Protein AF-A0A484SRV2-F1 (afdb_monomer)

InterPro domains:
  IPR005625 PepSY-associated TM protein [PF03929] (3-193)
  IPR005625 PepSY-associated TM protein [PTHR34219] (1-193)

Nearest PDB structures (foldseek):
  4v61-assembly1_AQ  TM=5.591E-01  e=3.483E+00  Spinacia oleracea
  5x8r-assembly1_q  TM=5.146E-01  e=4.419E+00  Spinacia oleracea
  6ydw-assembly1_AQ  TM=4.597E-01  e=3.697E+00  Sus scrofa
  8ow1-assembly1_PP  TM=3.147E-01  e=6.317E+00  Saccharomyces cerevisiae
  7bzv-assembly1_B  TM=2.787E-01  e=5.284E+00  Pseudomonas sp.

Organism: NCBI:txid1297885

Sequence (196 aa):
MSWLHTWTGLLLGWILFAMFLTGTLAFFKPEITRWMQPELRANAATPEQALATAERVLRERGAEASRWTITLPDVRQPTLQVVWTSLQAGEGGGPVRRGFQRLLLDPLTGETLQARETRGGDFFYRFHFELELPRPWGRWLACIAGMFMLVAIISGVITHKKIFTDFFTFRPAKGGQRAWMDGHNALSGWACPSIS

Radius of gyration: 25.65 Å; Cα contacts (8 Å, |Δi|>4): 211; chains: 1; bounding box: 53×61×66 Å

Structure (mmCIF, N/CA/C/O backbone):
data_AF-A0A484SRV2-F1
#
_entry.id   AF-A0A484SRV2-F1
#
loop_
_atom_site.group_PDB
_atom_site.id
_atom_site.type_symbol
_atom_site.label_atom_id
_atom_site.label_alt_id
_atom_site.label_comp_id
_atom_site.label_asym_id
_atom_site.label_entity_id
_atom_site.label_seq_id
_atom_site.pdbx_PDB_ins_code
_atom_site.Cartn_x
_atom_site.Cartn_y
_atom_site.Cartn_z
_atom_site.occupancy
_atom_site.B_iso_or_equiv
_atom_site.auth_seq_id
_atom_site.auth_comp_id
_atom_site.auth_asym_id
_atom_site.auth_atom_id
_atom_site.pdbx_PDB_model_num
ATOM 1 N N . MET A 1 1 ? 9.516 -4.973 -39.194 1.00 61.06 1 MET A N 1
ATOM 2 C CA . MET A 1 1 ? 10.107 -5.212 -37.856 1.00 61.06 1 MET A CA 1
ATOM 3 C C . MET A 1 1 ? 9.861 -4.065 -36.864 1.00 61.06 1 MET A C 1
ATOM 5 O O . MET A 1 1 ? 9.673 -4.360 -35.695 1.00 61.06 1 MET A O 1
ATOM 9 N N . SER A 1 2 ? 9.784 -2.788 -37.279 1.00 71.31 2 SER A N 1
ATOM 10 C CA . SER A 1 2 ? 9.537 -1.649 -36.364 1.00 71.31 2 SER A CA 1
ATOM 11 C C . SER A 1 2 ? 8.120 -1.589 -35.774 1.00 71.31 2 SER A C 1
ATOM 13 O O . SER A 1 2 ? 7.971 -1.282 -34.601 1.00 71.31 2 SER A O 1
ATOM 15 N N . TRP A 1 3 ? 7.084 -1.941 -36.543 1.00 87.19 3 TRP A N 1
ATOM 16 C CA . TRP A 1 3 ? 5.684 -1.826 -36.106 1.00 87.19 3 TRP A CA 1
ATOM 17 C C . TRP A 1 3 ? 5.361 -2.662 -34.854 1.00 87.19 3 TRP A C 1
ATOM 19 O O . TRP A 1 3 ? 4.870 -2.118 -33.870 1.00 87.19 3 TRP A O 1
ATOM 29 N N . LEU A 1 4 ? 5.712 -3.958 -34.839 1.00 85.94 4 LEU A N 1
ATOM 30 C CA . LEU A 1 4 ? 5.508 -4.824 -33.666 1.00 85.94 4 LEU A CA 1
ATOM 31 C C . LEU A 1 4 ? 6.262 -4.308 -32.436 1.00 85.94 4 LEU A C 1
ATOM 33 O O . LEU A 1 4 ? 5.722 -4.335 -31.334 1.00 85.94 4 LEU A O 1
ATOM 37 N N . HIS A 1 5 ? 7.485 -3.807 -32.623 1.00 84.31 5 HIS A N 1
ATOM 38 C CA . HIS A 1 5 ? 8.279 -3.236 -31.540 1.00 84.31 5 HIS A CA 1
ATOM 39 C C . HIS A 1 5 ? 7.615 -1.982 -30.947 1.00 84.31 5 HIS A C 1
ATOM 41 O O . HIS A 1 5 ? 7.484 -1.887 -29.728 1.00 84.31 5 HIS A O 1
ATOM 47 N N . THR A 1 6 ? 7.118 -1.067 -31.788 1.00 86.88 6 THR A N 1
ATOM 48 C CA . THR A 1 6 ? 6.427 0.154 -31.344 1.00 86.88 6 THR A CA 1
ATOM 49 C C . THR A 1 6 ? 5.149 -0.159 -30.569 1.00 86.88 6 THR A C 1
ATOM 51 O O . THR A 1 6 ? 4.962 0.361 -29.472 1.00 86.88 6 THR A O 1
ATOM 54 N N . TRP A 1 7 ? 4.285 -1.033 -31.091 1.00 90.69 7 TRP A N 1
ATOM 55 C CA . TRP A 1 7 ? 3.020 -1.362 -30.423 1.00 90.69 7 TRP A CA 1
ATOM 56 C C . TRP A 1 7 ? 3.218 -2.163 -29.141 1.00 90.69 7 TRP A C 1
ATOM 58 O O . TRP A 1 7 ? 2.559 -1.885 -28.141 1.00 90.69 7 TRP A O 1
ATOM 68 N N . THR A 1 8 ? 4.160 -3.109 -29.136 1.00 86.12 8 THR A N 1
ATOM 69 C CA . THR A 1 8 ? 4.473 -3.886 -27.928 1.00 86.12 8 THR A CA 1
ATOM 70 C C . THR A 1 8 ? 5.056 -2.982 -26.844 1.00 86.12 8 THR A C 1
ATOM 72 O O . THR A 1 8 ? 4.635 -3.064 -25.692 1.00 86.12 8 THR A O 1
ATOM 75 N N . GLY A 1 9 ? 5.970 -2.075 -27.208 1.00 86.38 9 GLY A N 1
ATOM 76 C CA . GLY A 1 9 ? 6.527 -1.090 -26.282 1.00 86.38 9 GLY A CA 1
ATOM 77 C C . GLY A 1 9 ? 5.473 -0.125 -25.741 1.00 86.38 9 GLY A C 1
ATOM 78 O O . GLY A 1 9 ? 5.465 0.152 -24.545 1.00 86.38 9 GLY A O 1
ATOM 79 N N . LEU A 1 10 ? 4.545 0.335 -26.586 1.00 90.56 10 LEU A N 1
ATOM 80 C CA . LEU A 1 10 ? 3.456 1.222 -26.173 1.00 90.56 10 LEU A CA 1
ATOM 81 C C . LEU A 1 10 ? 2.502 0.535 -25.187 1.00 90.56 10 LEU A C 1
ATOM 83 O O . LEU A 1 10 ? 2.205 1.098 -24.135 1.00 90.56 10 LEU A O 1
ATOM 87 N N . LEU A 1 11 ? 2.046 -0.682 -25.497 1.00 90.38 11 LEU A N 1
ATOM 88 C CA . LEU A 1 11 ? 1.160 -1.450 -24.616 1.00 90.38 11 LEU A CA 1
ATOM 89 C C . LEU A 1 11 ? 1.835 -1.763 -23.277 1.00 90.38 11 LEU A C 1
ATOM 91 O O . LEU A 1 11 ? 1.247 -1.536 -22.219 1.00 90.38 11 LEU A O 1
ATOM 95 N N . LEU A 1 12 ? 3.084 -2.232 -23.313 1.00 88.38 12 LEU A N 1
ATOM 96 C CA . LEU A 1 12 ? 3.850 -2.512 -22.102 1.00 88.38 12 LEU A CA 1
ATOM 97 C C . LEU A 1 12 ? 4.110 -1.235 -21.291 1.00 88.38 12 LEU A C 1
ATOM 99 O O . LEU A 1 12 ? 4.019 -1.259 -20.066 1.00 88.38 12 LEU A O 1
ATOM 103 N N . GLY A 1 13 ? 4.375 -0.116 -21.967 1.00 90.00 13 GLY A N 1
ATOM 104 C CA . GLY A 1 13 ? 4.535 1.198 -21.351 1.00 90.00 13 GLY A CA 1
ATOM 105 C C . GLY A 1 13 ? 3.280 1.650 -20.608 1.00 90.00 13 GLY A C 1
ATOM 106 O O . GLY A 1 13 ? 3.387 2.100 -19.471 1.00 90.00 13 GLY A O 1
ATOM 107 N N . TRP A 1 14 ? 2.091 1.462 -21.188 1.00 93.12 14 TRP A N 1
ATOM 108 C CA . TRP A 1 14 ? 0.820 1.759 -20.515 1.00 93.12 14 TRP A CA 1
ATOM 109 C C . TRP A 1 14 ? 0.577 0.886 -19.284 1.00 93.12 14 TRP A C 1
ATOM 111 O O . TRP A 1 14 ? 0.136 1.393 -18.251 1.00 93.12 14 TRP A O 1
ATOM 121 N N . ILE A 1 15 ? 0.899 -0.406 -19.370 1.00 91.56 15 ILE A N 1
ATOM 122 C CA . ILE A 1 15 ? 0.801 -1.327 -18.229 1.00 91.56 15 ILE A CA 1
ATOM 123 C C . ILE A 1 15 ? 1.735 -0.869 -17.106 1.00 91.56 15 ILE A C 1
ATOM 125 O O . ILE A 1 15 ? 1.297 -0.705 -15.968 1.00 91.56 15 ILE A O 1
ATOM 129 N N . LEU A 1 16 ? 3.004 -0.605 -17.428 1.00 91.94 16 LEU A N 1
ATOM 130 C CA . LEU A 1 16 ? 3.987 -0.120 -16.462 1.00 91.94 16 LEU A CA 1
ATOM 131 C C . LEU A 1 16 ? 3.574 1.224 -15.861 1.00 91.94 16 LEU A C 1
ATOM 133 O O . LEU A 1 16 ? 3.669 1.395 -14.650 1.00 91.94 16 LEU A O 1
ATOM 137 N N . PHE A 1 17 ? 3.065 2.152 -16.672 1.00 93.44 17 PHE A N 1
ATOM 138 C CA . PHE A 1 17 ? 2.545 3.432 -16.197 1.00 93.44 17 PHE A CA 1
ATOM 139 C C . PHE A 1 17 ? 1.420 3.240 -15.175 1.00 93.44 17 PHE A C 1
ATOM 141 O O . PHE A 1 17 ? 1.490 3.798 -14.081 1.00 93.44 17 PHE A O 1
ATOM 148 N N . ALA A 1 18 ? 0.418 2.415 -15.490 1.00 94.44 18 ALA A N 1
ATOM 149 C CA . ALA A 1 18 ? -0.684 2.135 -14.574 1.00 94.44 18 ALA A CA 1
ATOM 150 C C . ALA A 1 18 ? -0.189 1.467 -13.279 1.00 94.44 18 ALA A C 1
ATOM 152 O O . ALA A 1 18 ? -0.624 1.836 -12.186 1.00 94.44 18 ALA A O 1
ATOM 153 N N . MET A 1 19 ? 0.761 0.532 -13.379 1.00 94.06 19 MET A N 1
ATOM 154 C CA . MET A 1 19 ? 1.396 -0.082 -12.212 1.00 94.06 19 MET A CA 1
ATOM 155 C C . MET A 1 19 ? 2.133 0.957 -11.363 1.00 94.06 19 MET A C 1
ATOM 157 O O . MET A 1 19 ? 1.922 0.996 -10.155 1.00 94.06 19 MET A O 1
ATOM 161 N N . PHE A 1 20 ? 2.957 1.827 -11.948 1.00 93.81 20 PHE A N 1
ATOM 162 C CA . PHE A 1 20 ? 3.667 2.859 -11.189 1.00 93.81 20 PHE A CA 1
ATOM 163 C C . PHE A 1 20 ? 2.710 3.846 -10.532 1.00 93.81 20 PHE A C 1
ATOM 165 O O . PHE A 1 20 ? 2.841 4.096 -9.336 1.00 93.81 20 PHE A O 1
ATOM 172 N N . LEU A 1 21 ? 1.712 4.336 -11.271 1.00 95.44 21 LEU A N 1
ATOM 173 C CA . LEU A 1 21 ? 0.700 5.246 -10.746 1.00 95.44 21 LEU A CA 1
ATOM 174 C C . LEU A 1 21 ? -0.017 4.629 -9.540 1.00 95.44 21 LEU A C 1
ATOM 176 O O . LEU A 1 21 ? -0.030 5.207 -8.455 1.00 95.44 21 LEU A O 1
ATOM 180 N N . THR A 1 22 ? -0.561 3.424 -9.697 1.00 95.38 22 THR A N 1
ATOM 181 C CA . THR A 1 22 ? -1.259 2.733 -8.601 1.00 95.38 22 THR A CA 1
ATOM 182 C C . THR A 1 22 ? -0.331 2.360 -7.447 1.00 95.38 22 THR A C 1
ATOM 184 O O . THR A 1 22 ? -0.749 2.432 -6.293 1.00 95.38 22 THR A O 1
ATOM 187 N N . GLY A 1 23 ? 0.941 2.063 -7.723 1.00 94.56 23 GLY A N 1
ATOM 188 C CA . GLY A 1 23 ? 1.972 1.869 -6.704 1.00 94.56 23 GLY A CA 1
ATOM 189 C C . GLY A 1 23 ? 2.229 3.133 -5.884 1.00 94.56 23 GLY A C 1
ATOM 190 O O . GLY A 1 23 ? 2.308 3.066 -4.659 1.00 94.56 23 GLY A O 1
ATOM 191 N N . THR A 1 24 ? 2.282 4.302 -6.528 1.00 95.12 24 THR A N 1
ATOM 192 C CA . THR A 1 24 ? 2.391 5.591 -5.833 1.00 95.12 24 THR A CA 1
ATOM 193 C C . THR A 1 24 ? 1.162 5.862 -4.966 1.00 95.12 24 THR A C 1
ATOM 195 O O . THR A 1 24 ? 1.312 6.231 -3.802 1.00 95.12 24 THR A O 1
ATOM 198 N N . LEU A 1 25 ? -0.051 5.621 -5.478 1.00 95.56 25 LEU A N 1
ATOM 199 C CA . LEU A 1 25 ? -1.275 5.771 -4.679 1.00 95.56 25 LEU A CA 1
ATOM 200 C C . LEU A 1 25 ? -1.345 4.779 -3.506 1.00 95.56 25 LEU A C 1
ATOM 202 O O . LEU A 1 25 ? -1.886 5.121 -2.456 1.00 95.56 25 LEU A O 1
ATOM 206 N N . ALA A 1 26 ? -0.770 3.580 -3.637 1.00 94.38 26 ALA A N 1
ATOM 207 C CA . ALA A 1 26 ? -0.774 2.573 -2.577 1.00 94.38 26 ALA A CA 1
ATOM 208 C C . ALA A 1 26 ? -0.020 3.017 -1.305 1.00 94.38 26 ALA A C 1
ATOM 210 O O . ALA A 1 26 ? -0.349 2.544 -0.217 1.00 94.38 26 ALA A O 1
ATOM 211 N N . PHE A 1 27 ? 0.926 3.963 -1.393 1.00 93.44 27 PHE A N 1
ATOM 212 C CA . PHE A 1 27 ? 1.551 4.574 -0.206 1.00 93.44 27 PHE A CA 1
ATOM 213 C C . PHE A 1 27 ? 0.567 5.386 0.645 1.00 93.44 27 PHE A C 1
ATOM 215 O O . PHE A 1 27 ? 0.758 5.511 1.856 1.00 93.44 27 PHE A O 1
ATOM 222 N N . PHE A 1 28 ? -0.488 5.908 0.018 1.00 93.75 28 PHE A N 1
ATOM 223 C CA . PHE A 1 28 ? -1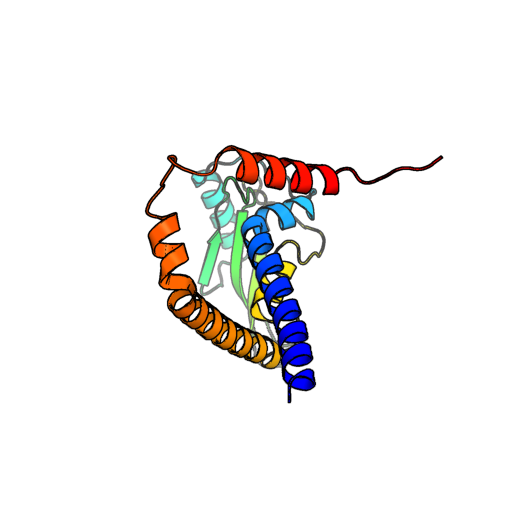.566 6.657 0.663 1.00 93.75 28 PHE A CA 1
ATOM 224 C C . PHE A 1 28 ? -2.768 5.768 0.984 1.00 93.75 28 PHE A C 1
ATOM 226 O O . PHE A 1 28 ? -3.892 6.243 1.140 1.00 93.75 28 PHE A O 1
ATOM 233 N N . LYS A 1 29 ? -2.562 4.447 1.041 1.00 92.38 29 LYS A N 1
ATOM 234 C CA . LYS A 1 29 ? -3.633 3.485 1.284 1.00 92.38 29 LYS A CA 1
ATOM 235 C C . LYS A 1 29 ? -4.444 3.805 2.550 1.00 92.38 29 LYS A C 1
ATOM 237 O O . LYS A 1 29 ? -5.669 3.840 2.429 1.00 92.38 29 LYS A O 1
ATOM 242 N N . PRO A 1 30 ? -3.835 4.037 3.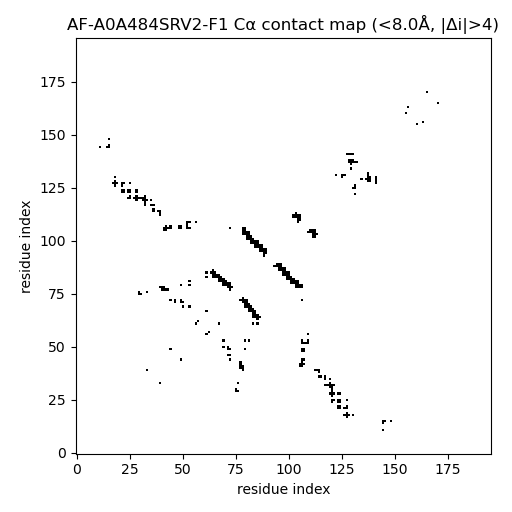734 1.00 89.12 30 PRO A N 1
ATOM 243 C CA . PRO A 1 30 ? -4.588 4.400 4.936 1.00 89.12 30 PRO A CA 1
ATOM 244 C C . PRO A 1 30 ? -5.410 5.679 4.754 1.00 89.12 30 PRO A C 1
ATOM 246 O O . PRO A 1 30 ? -6.571 5.731 5.154 1.00 89.12 30 PRO A O 1
ATOM 249 N N . GLU A 1 31 ? -4.833 6.689 4.105 1.00 91.31 31 GLU A N 1
ATOM 250 C CA . GLU A 1 31 ? -5.449 7.996 3.892 1.00 91.31 31 GLU A CA 1
ATOM 251 C C . GLU A 1 31 ? -6.640 7.910 2.931 1.00 91.31 31 GLU A C 1
ATOM 253 O O . GLU A 1 31 ? -7.710 8.440 3.230 1.00 91.31 31 GLU A O 1
ATOM 258 N N . ILE A 1 32 ? -6.491 7.185 1.818 1.00 93.00 32 ILE A N 1
ATOM 259 C CA . ILE A 1 32 ? -7.566 6.938 0.847 1.00 93.00 32 ILE A CA 1
ATOM 260 C C . ILE A 1 32 ? -8.688 6.132 1.504 1.00 93.00 32 ILE A C 1
ATOM 262 O O . ILE A 1 32 ? -9.857 6.491 1.375 1.00 93.00 32 ILE A O 1
ATOM 266 N N . THR A 1 33 ? -8.358 5.068 2.244 1.00 90.88 33 THR A N 1
ATOM 267 C CA . THR A 1 33 ? -9.369 4.277 2.962 1.00 90.88 33 THR A CA 1
ATOM 268 C C . THR A 1 33 ? -10.128 5.135 3.970 1.00 90.88 33 THR A C 1
ATOM 270 O O . THR A 1 33 ? -11.356 5.097 3.985 1.00 90.88 33 THR A O 1
ATOM 273 N N . ARG A 1 34 ? -9.428 5.966 4.752 1.00 88.75 34 ARG A N 1
ATOM 274 C CA . ARG A 1 34 ? -10.049 6.887 5.713 1.00 88.75 34 ARG A CA 1
ATOM 275 C C . ARG A 1 34 ? -10.950 7.912 5.029 1.00 88.75 34 ARG A C 1
ATOM 277 O O . ARG A 1 34 ? -12.046 8.173 5.515 1.00 88.75 34 ARG A O 1
ATOM 284 N N . TRP A 1 35 ? -10.514 8.475 3.904 1.00 90.62 35 TRP A N 1
ATOM 285 C CA . TRP A 1 35 ? -11.330 9.402 3.117 1.00 90.62 35 TRP A CA 1
ATOM 286 C C . TRP A 1 35 ? -12.620 8.741 2.610 1.00 90.62 35 TRP A C 1
ATOM 288 O O . TRP A 1 35 ? -13.678 9.365 2.615 1.00 90.62 35 TRP A O 1
ATOM 298 N N . MET A 1 36 ? -12.556 7.457 2.247 1.00 91.25 36 MET A N 1
ATOM 299 C CA . MET A 1 36 ? -13.718 6.673 1.817 1.00 91.25 36 MET A CA 1
ATOM 300 C C . MET A 1 36 ? -14.580 6.137 2.974 1.00 91.25 36 MET A C 1
ATOM 302 O O . MET A 1 36 ? -15.667 5.626 2.712 1.00 91.25 36 MET A O 1
ATOM 306 N N . GLN A 1 37 ? -14.126 6.244 4.227 1.00 90.69 37 GLN A N 1
ATOM 307 C CA . GLN A 1 37 ? -14.835 5.788 5.432 1.00 90.69 37 GLN A CA 1
ATOM 308 C C . GLN A 1 37 ? -14.927 6.918 6.478 1.00 90.69 37 GLN A C 1
ATOM 310 O O . GLN A 1 37 ? -14.400 6.787 7.586 1.00 90.69 37 GLN A O 1
ATOM 315 N N . PRO A 1 38 ? -15.585 8.050 6.158 1.00 86.62 38 PRO A N 1
ATOM 316 C CA . PRO A 1 38 ? -15.662 9.207 7.054 1.00 86.62 38 PRO A CA 1
ATOM 317 C C . PRO A 1 38 ? -16.409 8.923 8.367 1.00 86.62 38 PRO A C 1
ATOM 319 O O . PRO A 1 38 ? -16.226 9.660 9.337 1.00 86.62 38 PRO A O 1
ATOM 322 N N . GLU A 1 39 ? -17.237 7.875 8.405 1.00 84.31 39 GLU A N 1
ATOM 323 C CA . GLU A 1 39 ? -17.915 7.376 9.605 1.00 84.31 39 GLU A CA 1
ATOM 324 C C . GLU A 1 39 ? -16.961 6.817 10.676 1.00 84.31 39 GLU A C 1
ATOM 326 O O . GLU A 1 39 ? -17.303 6.817 11.857 1.00 84.31 39 GLU A O 1
ATOM 331 N N . LEU A 1 40 ? -15.743 6.404 10.304 1.00 81.81 40 LEU A N 1
ATOM 332 C CA . LEU A 1 40 ? -14.734 5.892 11.235 1.00 81.81 40 LEU A CA 1
ATOM 333 C C . LEU A 1 40 ? -13.980 7.027 11.945 1.00 81.81 40 LEU A C 1
ATOM 335 O O . LEU A 1 40 ? -12.757 7.168 11.842 1.00 81.81 40 LEU A O 1
ATOM 339 N N . ARG A 1 41 ? -14.712 7.857 12.689 1.00 72.69 41 ARG A N 1
ATOM 340 C CA . ARG A 1 41 ? -14.122 8.845 13.600 1.00 72.69 41 ARG A CA 1
ATOM 341 C C . ARG A 1 41 ? -13.803 8.171 14.925 1.00 72.69 41 ARG A C 1
ATOM 343 O O . ARG A 1 41 ? -14.619 8.185 15.835 1.00 72.69 41 ARG A O 1
ATOM 350 N N . ALA A 1 42 ? -12.626 7.570 15.022 1.00 67.81 42 ALA A N 1
ATOM 351 C CA . ALA A 1 42 ? -12.168 7.053 16.301 1.00 67.81 42 ALA A CA 1
ATOM 352 C C . ALA A 1 42 ? -11.667 8.189 17.196 1.00 67.81 42 ALA A C 1
ATOM 354 O O . ALA A 1 42 ? -10.974 9.109 16.743 1.00 67.81 42 ALA A O 1
ATOM 355 N N . ASN A 1 43 ? -12.037 8.106 18.469 1.00 73.62 43 ASN A N 1
ATOM 356 C CA . ASN A 1 43 ? -11.549 9.006 19.497 1.00 73.62 43 ASN A CA 1
ATOM 357 C C . ASN A 1 43 ? -10.039 8.827 19.696 1.00 73.62 43 ASN A C 1
ATOM 359 O O . ASN A 1 43 ? -9.512 7.719 19.592 1.00 73.62 43 ASN A O 1
ATOM 363 N N . ALA A 1 44 ? -9.338 9.919 20.000 1.00 76.56 44 ALA A N 1
ATOM 364 C CA . ALA A 1 44 ? -7.934 9.835 20.373 1.00 76.56 44 ALA A CA 1
ATOM 365 C C . ALA A 1 44 ? -7.821 9.094 21.715 1.00 76.56 44 ALA A C 1
ATOM 367 O O . ALA A 1 44 ? -8.333 9.562 22.730 1.00 76.56 44 ALA A O 1
ATOM 368 N N . ALA A 1 45 ? -7.157 7.942 21.704 1.00 81.44 45 ALA A N 1
ATOM 369 C CA . ALA A 1 45 ? -6.878 7.134 22.883 1.00 81.44 45 ALA A CA 1
ATOM 370 C C . ALA A 1 45 ? -5.379 6.868 22.973 1.00 81.44 45 ALA A C 1
ATOM 372 O O . ALA A 1 45 ? -4.696 6.789 21.945 1.00 81.44 45 ALA A O 1
ATOM 373 N N . THR A 1 46 ? -4.865 6.701 24.190 1.00 86.62 46 THR A N 1
ATOM 374 C CA . THR A 1 46 ? -3.479 6.259 24.345 1.00 86.62 46 THR A CA 1
ATOM 375 C C . THR A 1 46 ? -3.350 4.776 23.975 1.00 86.62 46 THR A C 1
ATOM 377 O O . THR A 1 46 ? -4.325 4.020 24.087 1.00 86.62 46 THR A O 1
ATOM 380 N N . PRO A 1 47 ? -2.162 4.319 23.542 1.00 86.62 47 PRO A N 1
ATOM 381 C CA . PRO A 1 47 ? -1.929 2.908 23.248 1.00 86.62 47 PRO A CA 1
ATOM 382 C C . PRO A 1 47 ? -2.286 1.977 24.416 1.00 86.62 47 PRO A C 1
ATOM 384 O O . PRO A 1 47 ? -2.813 0.890 24.181 1.00 86.62 47 PRO A O 1
ATOM 387 N N . GLU A 1 48 ? -2.063 2.401 25.667 1.00 89.38 48 GLU A N 1
ATOM 388 C CA . GLU A 1 48 ? -2.396 1.600 26.852 1.00 89.38 48 GLU A CA 1
ATOM 389 C C . GLU A 1 48 ? -3.911 1.435 27.026 1.00 89.38 48 GLU A C 1
ATOM 391 O O . GLU A 1 48 ? -4.387 0.331 27.295 1.00 89.38 48 GLU A O 1
ATOM 396 N N . GLN A 1 49 ? -4.680 2.512 26.826 1.00 89.38 49 GLN A N 1
ATOM 397 C CA . GLN A 1 49 ? -6.144 2.477 26.887 1.00 89.38 49 GLN A CA 1
ATOM 398 C C . GLN A 1 49 ? -6.717 1.576 25.791 1.00 89.38 49 GLN A C 1
ATOM 400 O O . GLN A 1 49 ? -7.547 0.709 26.067 1.00 89.38 49 GLN A O 1
ATOM 405 N N . ALA A 1 50 ? -6.226 1.736 24.559 1.00 89.81 50 ALA A N 1
ATOM 406 C CA . ALA A 1 50 ? -6.654 0.921 23.430 1.00 89.81 50 ALA A CA 1
ATOM 407 C C . ALA A 1 50 ? -6.340 -0.568 23.651 1.00 89.81 50 ALA A C 1
ATOM 409 O O . ALA A 1 50 ? -7.162 -1.425 23.322 1.00 89.81 50 ALA A O 1
ATOM 410 N N . LEU A 1 51 ? -5.186 -0.890 24.246 1.00 91.44 51 LEU A N 1
ATOM 411 C CA . LEU A 1 51 ? -4.818 -2.266 24.576 1.00 91.44 51 LEU A CA 1
ATOM 412 C C . LEU A 1 51 ? -5.732 -2.866 25.653 1.00 91.44 51 LEU A C 1
ATOM 414 O O . LEU A 1 51 ? -6.209 -3.986 25.476 1.00 91.44 51 LEU A O 1
ATOM 418 N N . ALA A 1 52 ? -6.023 -2.125 26.727 1.00 91.81 52 ALA A N 1
ATOM 419 C CA . ALA A 1 52 ? -6.936 -2.580 27.777 1.00 91.81 52 ALA A CA 1
ATOM 420 C C . ALA A 1 52 ? -8.350 -2.846 27.226 1.00 91.81 52 ALA A C 1
ATOM 422 O O . ALA A 1 52 ? -8.973 -3.866 27.540 1.00 91.81 52 ALA A O 1
ATOM 423 N N . THR A 1 53 ? -8.838 -1.970 26.342 1.00 90.56 53 THR A N 1
ATOM 424 C CA . THR A 1 53 ? -10.106 -2.161 25.625 1.00 90.56 53 THR A CA 1
ATOM 425 C C . THR A 1 53 ? -10.068 -3.402 24.731 1.00 90.56 53 THR A C 1
ATOM 427 O O . THR A 1 53 ? -11.000 -4.208 24.764 1.00 90.56 53 THR A O 1
ATOM 430 N N . ALA A 1 54 ? -8.987 -3.596 23.967 1.00 89.75 54 ALA A N 1
ATOM 431 C CA . ALA A 1 54 ? -8.809 -4.765 23.107 1.00 89.75 54 ALA A CA 1
ATOM 432 C C . ALA A 1 54 ? -8.820 -6.072 23.907 1.00 89.75 54 ALA A C 1
ATOM 434 O O . ALA A 1 54 ? -9.475 -7.034 23.509 1.00 89.75 54 ALA A O 1
ATOM 435 N N . GLU A 1 55 ? -8.121 -6.099 25.043 1.00 90.19 55 GLU A N 1
ATOM 436 C CA . GLU A 1 55 ? -8.054 -7.265 25.919 1.00 90.19 55 GLU A CA 1
ATOM 437 C C . GLU A 1 55 ? -9.430 -7.614 26.493 1.00 90.19 55 GLU A C 1
ATOM 439 O O . GLU A 1 55 ? -9.832 -8.778 26.446 1.00 90.19 55 GLU A O 1
ATOM 444 N N . ARG A 1 56 ? -10.185 -6.617 26.973 1.00 90.88 56 ARG A N 1
ATOM 445 C CA . ARG A 1 56 ? -11.560 -6.815 27.458 1.00 90.88 56 ARG A CA 1
ATOM 446 C C . ARG A 1 56 ? -12.446 -7.447 26.382 1.00 90.88 56 ARG A C 1
ATOM 448 O O . ARG A 1 56 ? -13.068 -8.477 26.631 1.00 90.88 56 ARG A O 1
ATOM 455 N N . VAL A 1 57 ? -12.445 -6.888 25.169 1.00 88.19 57 VAL A N 1
ATOM 456 C CA . VAL A 1 57 ? -13.258 -7.402 24.052 1.00 88.19 57 VAL A CA 1
ATOM 457 C C . VAL A 1 57 ? -12.813 -8.804 23.622 1.00 88.19 57 VAL A C 1
ATOM 459 O O . VAL A 1 57 ? -13.653 -9.652 23.315 1.00 88.19 57 VAL A O 1
ATOM 462 N N . LEU A 1 58 ? -11.507 -9.084 23.624 1.00 87.44 58 LEU A N 1
ATOM 463 C CA . LEU A 1 58 ? -10.976 -10.411 23.303 1.00 87.44 58 LEU A CA 1
ATOM 464 C C . LEU A 1 58 ? -11.340 -11.457 24.354 1.00 87.44 58 LEU A C 1
ATOM 466 O O . LEU A 1 58 ? -11.666 -12.579 23.980 1.00 87.44 58 LEU A O 1
ATOM 470 N N . ARG A 1 59 ? -11.333 -11.111 25.644 1.00 87.69 59 ARG A N 1
ATOM 471 C CA . ARG A 1 59 ? -11.780 -12.022 26.709 1.00 87.69 59 ARG A CA 1
ATOM 472 C C . ARG A 1 59 ? -13.264 -12.371 26.578 1.00 87.69 59 ARG A C 1
ATOM 474 O O . ARG A 1 59 ? -13.642 -13.496 26.874 1.00 87.69 59 ARG A O 1
ATOM 481 N N . GLU A 1 60 ? -14.090 -11.442 26.105 1.00 85.50 60 GLU A N 1
ATOM 482 C CA . GLU A 1 60 ? -15.527 -11.675 25.913 1.00 85.50 60 GLU A CA 1
ATOM 483 C C . GLU A 1 60 ? -15.846 -12.444 24.621 1.00 85.50 60 GLU A C 1
ATOM 485 O O . GLU A 1 60 ? -16.718 -13.309 24.619 1.00 85.50 60 GLU A O 1
ATOM 490 N N . ARG A 1 61 ? -15.169 -12.130 23.506 1.00 82.12 61 ARG A N 1
ATOM 491 C CA . ARG A 1 61 ? -15.560 -12.602 22.158 1.00 82.12 61 ARG A CA 1
ATOM 492 C C . ARG A 1 61 ? -14.571 -13.556 21.493 1.00 82.12 61 ARG A C 1
ATOM 494 O O . ARG A 1 61 ? -14.913 -14.203 20.506 1.00 82.12 61 ARG A O 1
ATOM 501 N N . GLY A 1 62 ? -13.336 -13.604 21.980 1.00 77.06 62 GLY A N 1
ATOM 502 C CA . GLY A 1 62 ? -12.213 -14.295 21.345 1.00 77.06 62 GLY A CA 1
ATOM 503 C C . GLY A 1 62 ? -11.422 -15.200 22.287 1.00 77.06 62 GLY A C 1
ATOM 504 O O . GLY A 1 62 ? -10.336 -15.629 21.905 1.00 77.06 62 GLY A O 1
ATOM 505 N N . ALA A 1 63 ? -11.931 -15.504 23.487 1.00 76.31 63 ALA A N 1
ATOM 506 C CA . ALA A 1 63 ? -11.212 -16.290 24.497 1.00 76.31 63 ALA A CA 1
ATOM 507 C C . ALA A 1 63 ? -10.827 -17.698 24.013 1.00 76.31 63 ALA A C 1
ATOM 509 O O . ALA A 1 63 ? -9.799 -18.234 24.414 1.00 76.31 63 ALA A O 1
ATOM 510 N N . GLU A 1 64 ? -11.621 -18.278 23.113 1.00 77.88 64 GLU A N 1
ATOM 511 C CA . GLU A 1 64 ? -11.387 -19.610 22.541 1.00 77.88 64 GLU A CA 1
ATOM 512 C C . GLU A 1 64 ? -10.418 -19.597 21.342 1.00 77.88 64 GLU A C 1
ATOM 514 O O . GLU A 1 64 ? -10.080 -20.644 20.783 1.00 77.88 64 GLU A O 1
ATOM 519 N N . ALA A 1 65 ? -9.960 -18.419 20.904 1.00 79.38 65 ALA A N 1
ATOM 520 C CA . ALA A 1 65 ? -9.099 -18.292 19.738 1.00 79.38 65 ALA A CA 1
ATOM 521 C C . ALA A 1 65 ? -7.653 -18.700 20.049 1.00 79.38 65 ALA A C 1
ATOM 523 O O . ALA A 1 65 ? -7.005 -18.159 20.941 1.00 79.38 65 ALA A O 1
ATOM 524 N N . SER A 1 66 ? -7.074 -19.568 19.215 1.00 79.44 66 SER A N 1
ATOM 525 C CA . SER A 1 66 ? -5.671 -19.989 19.361 1.00 79.44 66 SER A CA 1
ATOM 526 C C . SER A 1 66 ? -4.653 -18.878 19.071 1.00 79.44 66 SER A C 1
ATOM 528 O O . SER A 1 66 ? -3.480 -19.000 19.416 1.00 79.44 66 SER A O 1
ATOM 530 N N . ARG A 1 67 ? -5.063 -17.831 18.344 1.00 84.31 67 ARG A N 1
ATOM 531 C CA . ARG A 1 67 ? -4.217 -16.688 17.983 1.00 84.31 67 ARG A CA 1
ATOM 532 C C . ARG A 1 67 ? -5.071 -15.440 17.805 1.00 84.31 67 ARG A C 1
ATOM 534 O O . ARG A 1 67 ? -6.060 -15.462 17.067 1.00 84.31 67 ARG A O 1
ATOM 541 N N . TRP A 1 68 ? -4.596 -14.357 18.401 1.00 85.94 68 TRP A N 1
ATOM 542 C CA . TRP A 1 68 ? -5.108 -13.002 18.270 1.00 85.94 68 TRP A CA 1
ATOM 543 C C . TRP A 1 68 ? -4.010 -12.076 17.738 1.00 85.94 68 TRP A C 1
ATOM 545 O O . TRP A 1 68 ? -2.812 -12.347 17.838 1.00 85.94 68 TRP A O 1
ATOM 555 N N . THR A 1 69 ? -4.427 -11.000 17.091 1.00 90.06 69 THR A N 1
ATOM 556 C CA . THR A 1 69 ? -3.576 -9.934 16.573 1.00 90.06 69 THR A CA 1
ATOM 557 C C . THR A 1 69 ? -4.296 -8.627 16.838 1.00 90.06 69 THR A C 1
ATOM 559 O O . THR A 1 69 ? -5.430 -8.440 16.400 1.00 90.06 69 THR A O 1
ATOM 562 N N . ILE A 1 70 ? -3.640 -7.746 17.584 1.00 90.56 70 ILE A N 1
ATOM 563 C CA . ILE A 1 70 ? -4.155 -6.427 17.935 1.00 90.56 70 ILE A CA 1
ATOM 564 C C . ILE A 1 70 ? -3.302 -5.410 17.187 1.00 90.56 70 ILE A C 1
ATOM 566 O O . ILE A 1 70 ? -2.075 -5.436 17.275 1.00 90.56 70 ILE A O 1
ATOM 570 N N . THR A 1 71 ? -3.951 -4.526 16.444 1.00 90.94 71 THR A N 1
ATOM 571 C CA . THR A 1 71 ? -3.319 -3.375 15.807 1.00 90.94 71 THR A CA 1
ATOM 572 C C . THR A 1 71 ? -3.781 -2.138 16.554 1.00 90.94 71 THR A C 1
ATOM 574 O O . THR A 1 71 ? -4.967 -1.800 16.541 1.00 90.94 71 THR A O 1
ATOM 577 N N . LEU A 1 72 ? -2.837 -1.519 17.262 1.00 89.69 72 LEU A N 1
ATOM 578 C CA . LEU A 1 72 ? -3.089 -0.331 18.064 1.00 89.69 72 LEU A CA 1
ATOM 579 C C . LEU A 1 72 ? -3.313 0.892 17.163 1.00 89.69 72 LEU A C 1
ATOM 581 O O . LEU A 1 72 ? -2.737 0.946 16.073 1.00 89.69 72 LEU A O 1
ATOM 585 N N . PRO A 1 73 ? -4.113 1.868 17.622 1.00 87.50 73 PRO A N 1
ATOM 586 C CA . PRO A 1 73 ? -4.296 3.127 16.920 1.00 87.50 73 PRO A CA 1
ATOM 587 C C . PRO A 1 73 ? -2.979 3.878 16.704 1.00 87.50 73 PRO A C 1
ATOM 589 O O . PRO A 1 73 ? -2.152 3.973 17.613 1.00 87.50 73 PRO A O 1
ATOM 592 N N . ASP A 1 74 ? -2.825 4.478 15.528 1.00 85.88 74 ASP A N 1
ATOM 593 C CA . ASP A 1 74 ? -1.767 5.440 15.227 1.00 85.88 74 ASP A CA 1
ATOM 594 C C . ASP A 1 74 ? -2.333 6.693 14.528 1.00 85.88 74 ASP A C 1
ATOM 596 O O . ASP A 1 74 ? -3.543 6.853 14.345 1.00 85.88 74 ASP A O 1
ATOM 600 N N . VAL A 1 75 ? -1.451 7.616 14.136 1.00 82.12 75 VAL A N 1
ATOM 601 C CA . VAL A 1 75 ? -1.840 8.882 13.487 1.00 82.12 75 VAL A CA 1
ATOM 602 C C . VAL A 1 75 ? -2.530 8.660 12.129 1.00 82.12 75 VAL A C 1
ATOM 604 O O . VAL A 1 75 ? -3.380 9.459 11.725 1.00 82.12 75 VAL A O 1
ATOM 607 N N . ARG A 1 76 ? -2.180 7.587 11.411 1.00 81.88 76 ARG A N 1
ATOM 608 C CA . ARG A 1 76 ? -2.740 7.246 10.095 1.00 81.88 76 ARG A CA 1
ATOM 609 C C . ARG A 1 76 ? -4.018 6.410 10.213 1.00 81.88 76 ARG A C 1
ATOM 611 O O . ARG A 1 76 ? -4.896 6.531 9.360 1.00 81.88 76 ARG A O 1
ATOM 618 N N . GLN A 1 77 ? -4.137 5.593 11.254 1.00 83.50 77 GLN A N 1
ATOM 619 C CA . GLN A 1 77 ? -5.248 4.687 11.533 1.00 83.50 77 GLN A CA 1
ATOM 620 C C . GLN A 1 77 ? -5.661 4.819 13.008 1.00 83.50 77 GLN A C 1
ATOM 622 O O . GLN A 1 77 ? -5.175 4.070 13.852 1.00 83.50 77 GLN A O 1
ATOM 627 N N . PRO A 1 78 ? -6.586 5.737 13.344 1.00 83.31 78 PRO A N 1
ATOM 628 C CA . PRO A 1 78 ? -6.969 5.990 14.736 1.00 83.31 78 PRO A CA 1
ATOM 629 C C . PRO A 1 78 ? -7.891 4.908 15.330 1.00 83.31 78 PRO A C 1
ATOM 631 O O . PRO A 1 78 ? -8.274 4.985 16.492 1.00 83.31 78 PRO A O 1
ATOM 634 N N . THR A 1 79 ? -8.291 3.910 14.544 1.00 85.94 79 THR A N 1
ATOM 635 C CA . THR A 1 79 ? -9.193 2.831 14.965 1.00 85.94 79 THR A CA 1
ATOM 636 C C . THR A 1 79 ? -8.424 1.668 15.574 1.00 85.94 79 THR A C 1
ATOM 638 O O . THR A 1 79 ? -7.393 1.264 15.036 1.00 85.94 79 THR A O 1
ATOM 641 N N . LEU A 1 80 ? -8.976 1.054 16.619 1.00 88.75 80 LEU A N 1
ATOM 642 C CA . LEU A 1 80 ? -8.442 -0.183 17.176 1.00 88.75 80 LEU A CA 1
ATOM 643 C C . LEU A 1 80 ? -8.901 -1.357 16.307 1.00 88.75 80 LEU A C 1
ATOM 645 O O . LEU A 1 80 ? -10.097 -1.545 16.095 1.00 88.75 80 LEU A O 1
ATOM 649 N N . GLN A 1 81 ? -7.967 -2.163 15.807 1.00 90.00 81 GLN A N 1
ATOM 650 C CA . GLN A 1 81 ? -8.304 -3.349 15.025 1.00 90.00 81 GLN A CA 1
ATOM 651 C C . GLN A 1 81 ? -7.895 -4.614 15.764 1.00 90.00 81 GLN A C 1
ATOM 653 O O . GLN A 1 81 ? -6.751 -4.767 16.190 1.00 90.00 81 GLN A O 1
ATOM 658 N N . VAL A 1 82 ? -8.833 -5.550 15.863 1.00 89.56 82 VAL A N 1
ATOM 659 C CA . VAL A 1 82 ? -8.604 -6.853 16.479 1.00 89.56 82 VAL A CA 1
ATOM 660 C C . VAL A 1 82 ? -8.947 -7.935 15.469 1.00 89.56 82 VAL A C 1
ATOM 662 O O . VAL A 1 82 ? -10.032 -7.946 14.884 1.00 89.56 82 VAL A O 1
ATOM 665 N N . VAL A 1 83 ? -7.996 -8.838 15.247 1.00 89.06 83 VAL A N 1
ATOM 666 C CA . VAL A 1 83 ? -8.146 -10.002 14.378 1.00 89.06 83 VAL A CA 1
ATOM 667 C C . VAL A 1 83 ? -7.879 -11.255 15.189 1.00 89.06 83 VAL A C 1
ATOM 669 O O . VAL A 1 83 ? -6.849 -11.354 15.851 1.00 89.06 83 VAL A O 1
ATOM 672 N N . TRP A 1 84 ? -8.763 -12.240 15.117 1.00 87.62 84 TRP A N 1
ATOM 673 C CA . TRP A 1 84 ? -8.520 -13.540 15.737 1.00 87.62 84 TRP A CA 1
ATOM 674 C C . TRP A 1 84 ? -8.938 -14.685 14.828 1.00 87.62 84 TRP A C 1
ATOM 676 O O . TRP A 1 84 ? -9.723 -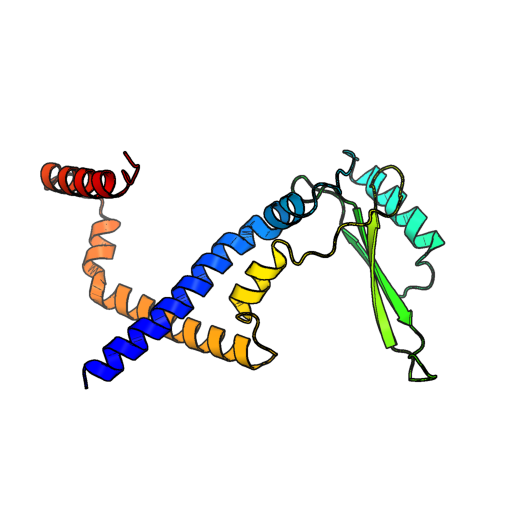14.524 13.890 1.00 87.62 84 TRP A O 1
ATOM 686 N N . THR A 1 85 ? -8.360 -15.854 15.096 1.00 83.62 85 THR A N 1
ATOM 687 C CA . THR A 1 85 ? -8.726 -17.087 14.393 1.00 83.62 85 THR A CA 1
ATOM 688 C C . THR A 1 85 ? -9.919 -17.713 15.099 1.00 83.62 85 THR A C 1
ATOM 690 O O . THR A 1 85 ? -9.806 -18.049 16.276 1.00 83.62 85 THR A O 1
ATOM 693 N N . SER A 1 86 ? -11.033 -17.902 14.397 1.00 76.44 86 SER A N 1
ATOM 694 C CA . SER A 1 86 ? -12.157 -18.691 14.899 1.00 76.44 86 SER A CA 1
ATOM 695 C C . SER A 1 86 ? -12.327 -19.970 14.085 1.00 76.44 86 SER A C 1
ATOM 697 O O . SER A 1 86 ? -12.051 -20.023 12.882 1.00 76.44 86 SER A O 1
ATOM 699 N N . LEU A 1 87 ? -12.736 -21.035 14.766 1.00 70.00 87 LEU A N 1
ATOM 700 C CA . LEU A 1 87 ? -13.159 -22.272 14.129 1.00 70.00 87 LEU A CA 1
ATOM 701 C C . LEU A 1 87 ? -14.623 -22.090 13.733 1.00 70.00 87 LEU A C 1
ATOM 703 O O . LEU A 1 87 ? -15.500 -22.081 14.590 1.00 70.00 87 LEU A O 1
ATOM 707 N N . GLN A 1 88 ? -14.881 -21.882 12.445 1.00 65.12 88 GLN A N 1
ATOM 708 C CA . GLN A 1 88 ? -16.244 -21.805 11.930 1.00 65.12 88 GLN A CA 1
ATOM 709 C C . GLN A 1 88 ? -16.645 -23.191 11.435 1.00 65.12 88 GLN A C 1
ATOM 711 O O . GLN A 1 88 ? -15.928 -23.810 10.641 1.00 65.12 88 GLN A O 1
ATOM 716 N N . ALA A 1 89 ? -17.778 -23.691 11.927 1.00 60.47 89 ALA A N 1
ATOM 717 C CA . ALA A 1 89 ? -18.402 -24.879 11.364 1.00 60.47 89 ALA A CA 1
ATOM 718 C C . ALA A 1 89 ? -18.703 -24.607 9.884 1.00 60.47 89 ALA A C 1
ATOM 720 O O . ALA A 1 89 ? -19.220 -23.542 9.545 1.00 60.47 89 ALA A O 1
ATOM 721 N N . GLY A 1 90 ? -18.328 -25.530 8.995 1.00 57.38 90 GLY A N 1
ATOM 722 C CA . GLY A 1 90 ? -18.659 -25.384 7.583 1.00 57.38 90 GLY A CA 1
ATOM 723 C C . GLY A 1 90 ? -20.177 -25.362 7.414 1.00 57.38 90 GLY A C 1
ATOM 724 O O . GLY A 1 90 ? -20.867 -26.209 7.987 1.00 57.38 90 GLY A O 1
ATOM 725 N N . GLU A 1 91 ? -20.700 -24.409 6.638 1.00 56.16 91 GLU A N 1
ATOM 726 C CA . GLU A 1 91 ? -22.115 -24.413 6.252 1.00 56.16 91 GLU A CA 1
ATOM 727 C C . GLU A 1 91 ? -22.503 -25.795 5.705 1.00 56.16 91 GLU A C 1
ATOM 729 O O . GLU A 1 91 ? -21.776 -26.390 4.906 1.00 56.16 91 GLU A O 1
ATOM 734 N N . GLY A 1 92 ? -23.630 -26.333 6.180 1.00 62.06 92 GLY A N 1
ATOM 735 C CA . GLY A 1 92 ? -24.144 -27.635 5.746 1.00 62.06 92 GLY A CA 1
ATOM 736 C C . GLY A 1 92 ? -23.434 -28.865 6.327 1.00 62.06 92 GLY A C 1
ATOM 737 O O . GLY A 1 92 ? -23.500 -29.930 5.721 1.00 62.06 92 GLY A O 1
ATOM 738 N N . GLY A 1 93 ? -22.751 -28.755 7.474 1.00 60.47 93 GLY A N 1
ATOM 739 C CA . GLY A 1 93 ? -22.055 -29.895 8.096 1.00 60.47 93 GLY A CA 1
ATOM 740 C C . GLY A 1 93 ? -20.698 -30.211 7.457 1.00 60.47 93 GLY A C 1
ATOM 741 O O . GLY A 1 93 ? -20.145 -31.292 7.658 1.00 60.47 93 GLY A O 1
ATOM 742 N N . GLY A 1 94 ? -20.156 -29.267 6.683 1.00 63.59 94 GLY A N 1
ATOM 743 C CA . GLY A 1 94 ? -18.810 -29.355 6.131 1.00 63.59 94 GLY A CA 1
ATOM 744 C C . GLY A 1 94 ? -17.719 -29.274 7.211 1.00 63.59 94 GLY A C 1
ATOM 745 O O . GLY A 1 94 ? -17.974 -28.839 8.338 1.00 63.59 94 GLY A O 1
ATOM 746 N N . PRO A 1 95 ? -16.474 -29.661 6.878 1.00 69.62 95 PRO A N 1
ATOM 747 C CA . PRO A 1 95 ? -15.361 -29.639 7.821 1.00 69.62 95 PRO A CA 1
ATOM 748 C C . PRO A 1 95 ? -15.168 -28.242 8.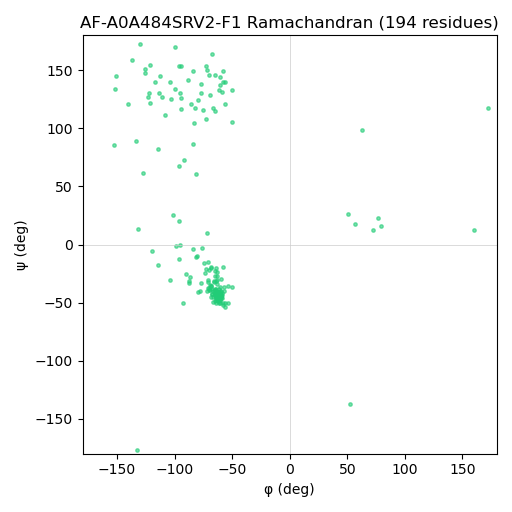421 1.00 69.62 95 PRO A C 1
ATOM 750 O O . PRO A 1 95 ? -15.259 -27.234 7.717 1.00 69.62 95 PRO A O 1
ATOM 753 N N . VAL A 1 96 ? -14.869 -28.196 9.722 1.00 68.75 96 VAL A N 1
ATOM 754 C CA . VAL A 1 96 ? -14.571 -26.957 10.450 1.00 68.75 96 VAL A CA 1
ATOM 755 C C . VAL A 1 96 ? -13.407 -26.241 9.766 1.00 68.75 96 VAL A C 1
ATOM 757 O O . VAL A 1 96 ? -12.311 -26.791 9.629 1.00 68.75 96 VAL A O 1
ATOM 760 N N . ARG A 1 97 ? -13.639 -25.003 9.327 1.00 68.31 97 ARG A N 1
ATOM 761 C CA . ARG A 1 97 ? -12.631 -24.167 8.669 1.00 68.31 97 ARG A CA 1
ATOM 762 C C . ARG A 1 97 ? -12.126 -23.105 9.637 1.00 68.31 97 ARG A C 1
ATOM 764 O O . ARG A 1 97 ? -12.891 -22.498 10.381 1.00 68.31 97 ARG A O 1
ATOM 771 N N . ARG A 1 98 ? -10.813 -22.855 9.607 1.00 70.75 98 ARG A N 1
ATOM 772 C CA . ARG A 1 98 ? -10.215 -21.700 10.286 1.00 70.75 98 ARG A CA 1
ATOM 773 C C . ARG A 1 98 ? -10.582 -20.437 9.514 1.00 70.75 98 ARG A C 1
ATOM 775 O O . ARG A 1 98 ? -10.066 -20.217 8.419 1.00 70.75 98 ARG A O 1
ATOM 782 N N . GLY A 1 99 ? -11.474 -19.638 10.085 1.00 74.94 99 GLY A N 1
ATOM 783 C CA . GLY A 1 99 ? -11.797 -18.295 9.621 1.00 74.94 99 GLY A CA 1
ATOM 784 C C . GLY A 1 99 ? -11.004 -17.249 10.400 1.00 74.94 99 GLY A C 1
ATOM 785 O O . GLY A 1 99 ? -10.620 -17.468 11.549 1.00 74.94 99 GLY A O 1
ATOM 786 N N . PHE A 1 100 ? -10.770 -16.096 9.780 1.00 79.25 100 PHE A N 1
ATOM 787 C CA . PHE A 1 100 ? -10.294 -14.909 10.484 1.00 79.25 100 PHE A CA 1
ATOM 788 C C . PHE A 1 100 ? -11.472 -13.966 10.670 1.00 79.25 100 PHE A C 1
ATOM 790 O O . PHE A 1 100 ? -12.115 -13.594 9.689 1.00 79.25 100 PHE A O 1
ATOM 797 N N . GLN A 1 101 ? -11.744 -13.571 11.910 1.00 81.25 101 GLN A N 1
ATOM 798 C CA . GLN A 1 101 ? -12.676 -12.483 12.181 1.00 81.25 101 GLN A CA 1
ATOM 799 C C . GLN A 1 101 ? -11.891 -11.213 12.458 1.00 81.25 101 GLN A C 1
ATOM 801 O O . GLN A 1 101 ? -10.901 -11.238 13.186 1.00 81.25 101 GLN A O 1
ATOM 806 N N . ARG A 1 102 ? -12.314 -10.118 11.826 1.00 84.88 102 ARG A N 1
ATOM 807 C CA . ARG A 1 102 ? -11.715 -8.792 11.954 1.00 84.88 102 ARG A CA 1
ATOM 808 C C . ARG A 1 102 ? -12.790 -7.845 12.455 1.00 84.88 102 ARG A C 1
ATOM 810 O O . ARG A 1 102 ? -13.801 -7.680 11.780 1.00 84.88 102 ARG A O 1
ATOM 817 N N . LEU A 1 103 ? -12.543 -7.203 13.590 1.00 86.81 103 LEU A N 1
ATOM 818 C CA . LEU A 1 103 ? -13.365 -6.098 14.064 1.00 86.81 103 LEU A CA 1
ATOM 819 C C . LEU A 1 103 ? -12.560 -4.814 14.146 1.00 86.81 103 LEU A C 1
ATOM 821 O O . LEU A 1 103 ? -11.397 -4.805 14.556 1.00 86.81 103 LEU A O 1
ATOM 825 N N . LEU A 1 104 ? -13.228 -3.740 13.747 1.00 88.44 104 LEU A N 1
ATOM 826 C CA . LEU A 1 104 ? -12.834 -2.375 14.034 1.00 88.44 104 LEU A CA 1
ATOM 827 C C . LEU A 1 104 ? -13.596 -1.942 15.283 1.00 88.44 104 LEU A C 1
ATOM 829 O O . LEU A 1 104 ? -14.805 -2.155 15.382 1.00 88.44 104 LEU A O 1
ATOM 833 N N . LEU A 1 105 ? -12.876 -1.385 16.242 1.00 88.06 105 LEU A N 1
ATOM 834 C CA . LEU A 1 105 ? -13.388 -0.981 17.538 1.00 88.06 105 LEU A CA 1
ATOM 835 C C . LEU A 1 105 ? -13.039 0.486 17.783 1.00 88.06 105 LEU A C 1
ATOM 837 O O . LEU A 1 105 ? -11.976 0.962 17.364 1.00 88.06 105 LEU A O 1
ATOM 841 N N . ASP A 1 106 ? -13.914 1.188 18.493 1.00 88.06 106 ASP A N 1
ATOM 842 C CA . ASP A 1 106 ? -13.533 2.452 19.112 1.00 88.06 106 ASP A CA 1
ATOM 843 C C . ASP A 1 106 ? -12.543 2.152 20.256 1.00 88.06 106 ASP A C 1
ATOM 845 O O . ASP A 1 106 ? -12.814 1.281 21.092 1.00 88.06 106 ASP A O 1
ATOM 849 N N . PRO A 1 107 ? -11.378 2.821 20.296 1.00 86.44 107 PRO A N 1
ATOM 850 C CA . PRO A 1 107 ? -10.335 2.496 21.260 1.00 86.44 107 PRO A CA 1
ATOM 851 C C . PRO A 1 107 ? -10.695 2.839 22.718 1.00 86.44 107 PRO A C 1
ATOM 853 O O . PRO A 1 107 ? -10.092 2.269 23.630 1.00 86.44 107 PRO A O 1
ATOM 856 N N . LEU A 1 108 ? -11.671 3.723 22.957 1.00 86.12 108 LEU A N 1
ATOM 857 C CA . LEU A 1 108 ? -12.136 4.089 24.298 1.00 86.12 108 LEU A CA 1
ATOM 858 C C . LEU A 1 108 ? -13.316 3.227 24.749 1.00 86.12 108 LEU A C 1
ATOM 860 O O . LEU A 1 108 ? -13.299 2.688 25.855 1.00 86.12 108 LEU A O 1
ATOM 864 N N . THR A 1 109 ? -14.351 3.098 23.916 1.00 84.62 109 THR A N 1
ATOM 865 C CA . THR A 1 109 ? -15.595 2.423 24.329 1.00 84.62 109 THR A CA 1
ATOM 866 C C . THR A 1 109 ? -15.538 0.910 24.114 1.00 84.62 109 THR A C 1
ATOM 868 O O . THR A 1 109 ? -16.173 0.145 24.847 1.00 84.62 109 THR A O 1
ATOM 871 N N . GLY A 1 110 ? -14.748 0.450 23.140 1.00 82.25 110 GLY A N 1
ATOM 872 C CA . GLY A 1 110 ? -14.758 -0.938 22.680 1.00 82.25 110 GLY A CA 1
ATOM 873 C C . GLY A 1 110 ? -16.000 -1.295 21.865 1.00 82.25 110 GLY A C 1
ATOM 874 O O . GLY A 1 110 ? -16.255 -2.476 21.629 1.00 82.25 110 GLY A O 1
ATOM 875 N N . GLU A 1 111 ? -16.783 -0.300 21.442 1.00 86.38 111 GLU A N 1
ATOM 876 C CA . GLU A 1 111 ? -17.907 -0.515 20.538 1.00 86.38 111 GLU A CA 1
ATOM 877 C C . GLU A 1 111 ? -17.418 -0.881 19.141 1.00 86.38 111 GLU A C 1
ATOM 879 O O . GLU A 1 111 ? -16.384 -0.410 18.668 1.00 86.38 111 GLU A O 1
ATOM 884 N N . THR A 1 112 ? -18.179 -1.738 18.464 1.00 85.94 112 THR A N 1
ATOM 885 C CA . THR A 1 112 ? -17.860 -2.170 17.107 1.00 85.94 112 THR A CA 1
ATOM 886 C C . THR A 1 112 ? -18.181 -1.072 16.112 1.00 85.94 112 THR A C 1
ATOM 888 O O . THR A 1 112 ? -19.349 -0.740 15.911 1.00 85.94 112 THR A O 1
ATOM 891 N N . LEU A 1 113 ? -17.152 -0.560 15.446 1.00 84.38 113 LEU A N 1
ATOM 892 C CA . LEU A 1 113 ? -17.303 0.400 14.368 1.00 84.38 113 LEU A CA 1
ATOM 893 C C . LEU A 1 113 ? -17.624 -0.352 13.075 1.00 84.38 113 LEU A C 1
ATOM 895 O O . LEU A 1 113 ? -16.821 -1.151 12.587 1.00 84.38 113 LEU A O 1
ATOM 899 N N . GLN A 1 114 ? -18.803 -0.095 12.513 1.00 83.56 114 GLN A N 1
ATOM 900 C CA . GLN A 1 114 ? -19.161 -0.576 11.183 1.00 83.56 114 GLN A CA 1
ATOM 901 C C . GLN A 1 114 ? -18.836 0.506 10.159 1.00 83.56 114 GLN A C 1
ATOM 903 O O . GLN A 1 114 ? -19.402 1.595 10.185 1.00 83.56 114 GLN A O 1
ATOM 908 N N . ALA A 1 115 ? -17.908 0.198 9.260 1.00 82.75 115 ALA A N 1
ATOM 909 C CA . ALA A 1 115 ? -17.622 1.032 8.105 1.00 82.75 115 ALA A CA 1
ATOM 910 C C . ALA A 1 115 ? -18.409 0.531 6.900 1.00 82.75 115 ALA A C 1
ATOM 912 O O . ALA A 1 115 ? -18.680 -0.669 6.794 1.00 82.75 115 ALA A O 1
ATOM 913 N N . ARG A 1 116 ? -18.706 1.421 5.951 1.00 86.38 116 ARG A N 1
ATOM 914 C CA . ARG A 1 116 ? -19.223 0.984 4.653 1.00 86.38 116 ARG A CA 1
ATOM 915 C C . ARG A 1 116 ? -18.252 0.020 3.979 1.00 86.38 116 ARG A C 1
ATOM 917 O O . ARG A 1 116 ? -17.026 0.154 4.097 1.00 86.38 116 ARG A O 1
ATOM 924 N N . GLU A 1 117 ? -18.804 -0.899 3.197 1.00 85.75 117 GLU A N 1
ATOM 925 C CA . GLU A 1 117 ? -17.991 -1.744 2.336 1.00 85.75 117 GLU A CA 1
ATOM 926 C C . GLU A 1 117 ? -17.311 -0.887 1.269 1.00 85.75 117 GLU A C 1
ATOM 928 O O . GLU A 1 117 ? -17.941 -0.264 0.416 1.00 85.75 117 GLU A O 1
ATOM 933 N N . THR A 1 118 ? -15.987 -0.832 1.337 1.00 87.12 118 THR A N 1
ATOM 934 C CA . THR A 1 118 ? -15.158 -0.196 0.324 1.00 87.12 118 THR A CA 1
ATOM 935 C C . THR A 1 118 ? -13.808 -0.883 0.291 1.00 87.12 118 THR A C 1
ATOM 937 O O . THR A 1 118 ? -13.274 -1.301 1.319 1.00 87.12 118 THR A O 1
ATOM 940 N N . ARG A 1 119 ? -13.231 -0.985 -0.906 1.00 85.38 119 ARG A N 1
ATOM 941 C CA . ARG A 1 119 ? -11.838 -1.406 -1.054 1.00 85.38 119 ARG A CA 1
ATOM 942 C C . ARG A 1 119 ? -10.864 -0.302 -0.661 1.00 85.38 119 ARG A C 1
ATOM 944 O O . ARG A 1 119 ? -9.703 -0.608 -0.432 1.00 85.38 119 ARG A O 1
ATOM 951 N N . GLY A 1 120 ? -11.297 0.955 -0.559 1.00 90.44 120 GLY A N 1
ATOM 952 C CA . GLY A 1 120 ? -10.419 2.036 -0.122 1.00 90.44 120 GLY A CA 1
ATOM 953 C C . GLY A 1 120 ? -9.121 2.095 -0.933 1.00 90.44 120 GLY A C 1
ATOM 954 O O . GLY A 1 120 ? -9.091 1.852 -2.142 1.00 90.44 120 GLY A O 1
ATOM 955 N N . GLY A 1 121 ? -8.018 2.312 -0.224 1.00 90.94 121 GLY A N 1
ATOM 956 C CA . GLY A 1 121 ? -6.674 2.193 -0.775 1.00 90.94 121 GLY A CA 1
ATOM 957 C C . GLY A 1 121 ? -6.219 0.760 -1.090 1.00 90.94 121 GLY A C 1
ATOM 958 O O . GLY A 1 121 ? -5.237 0.592 -1.814 1.00 90.94 121 GLY A O 1
ATOM 959 N N . ASP A 1 122 ? -6.899 -0.282 -0.587 1.00 90.62 122 ASP A N 1
ATOM 960 C CA . ASP A 1 122 ? -6.572 -1.678 -0.923 1.00 90.62 122 ASP A CA 1
ATOM 961 C C . ASP A 1 122 ? -6.764 -1.962 -2.416 1.00 90.62 122 ASP A C 1
ATOM 963 O O . ASP A 1 122 ? -6.051 -2.802 -2.958 1.00 90.62 122 ASP A O 1
ATOM 967 N N . PHE A 1 123 ? -7.657 -1.240 -3.104 1.00 92.88 123 PHE A N 1
ATOM 968 C CA . PHE A 1 123 ? -7.810 -1.351 -4.557 1.00 92.88 123 PHE A CA 1
ATOM 969 C C . PHE A 1 123 ? -6.500 -1.038 -5.292 1.00 92.88 123 PHE A C 1
ATOM 971 O O . PHE A 1 123 ? -6.017 -1.856 -6.067 1.00 92.88 123 PHE A O 1
ATOM 978 N N . PHE A 1 124 ? -5.878 0.110 -5.007 1.00 94.50 124 PHE A N 1
ATOM 979 C CA . PHE A 1 124 ? -4.629 0.511 -5.664 1.00 94.50 124 PHE A CA 1
ATOM 980 C C . PHE A 1 124 ? -3.478 -0.431 -5.317 1.00 94.50 124 PHE A C 1
ATOM 982 O O . PHE A 1 124 ? -2.701 -0.808 -6.193 1.00 94.50 124 PHE A O 1
ATOM 989 N N . TYR A 1 125 ? -3.416 -0.873 -4.059 1.00 92.44 125 TYR A N 1
ATOM 990 C CA . TYR A 1 125 ? -2.438 -1.864 -3.618 1.00 92.44 125 TYR A CA 1
ATOM 991 C C . TYR A 1 125 ? -2.582 -3.196 -4.374 1.00 92.44 125 TYR A C 1
ATOM 993 O O . TYR A 1 125 ? -1.589 -3.760 -4.837 1.00 92.44 125 TYR A O 1
ATOM 1001 N N . ARG A 1 126 ? -3.814 -3.693 -4.550 1.00 90.81 126 ARG A N 1
ATOM 1002 C CA . ARG A 1 126 ? -4.072 -4.934 -5.297 1.00 90.81 126 ARG A CA 1
ATOM 1003 C C . ARG A 1 126 ? -3.868 -4.760 -6.794 1.00 90.81 126 ARG A C 1
ATOM 1005 O O . ARG A 1 126 ? -3.284 -5.641 -7.418 1.00 90.81 126 ARG A O 1
ATOM 1012 N N . PHE A 1 127 ? -4.284 -3.637 -7.3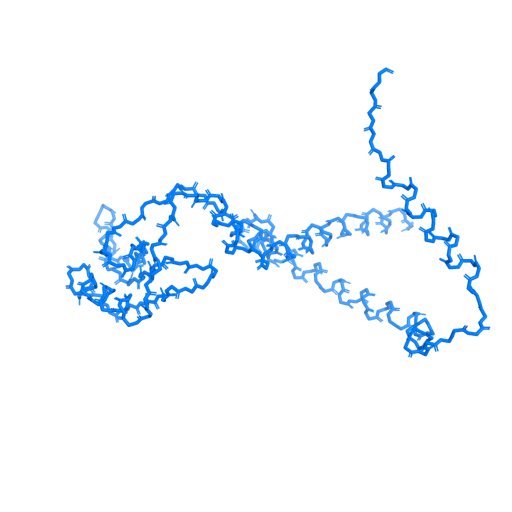66 1.00 93.88 127 PHE A N 1
ATOM 1013 C CA . PHE A 1 127 ? -4.063 -3.337 -8.775 1.00 93.88 127 PHE A CA 1
ATOM 1014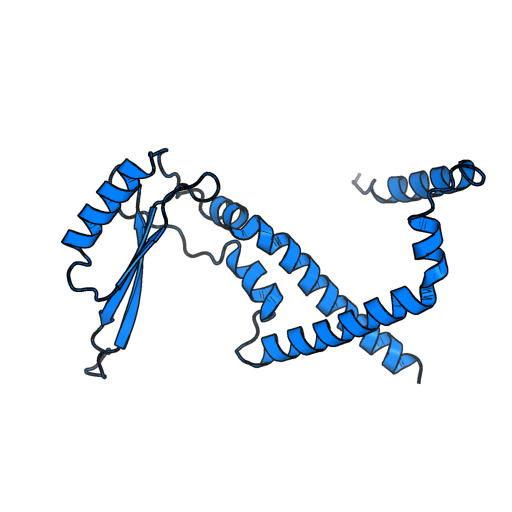 C C . PHE A 1 127 ? -2.567 -3.271 -9.107 1.00 93.88 127 PHE A C 1
ATOM 1016 O O . PHE A 1 127 ? -2.139 -3.843 -10.104 1.00 93.88 127 PHE A O 1
ATOM 1023 N N . HIS A 1 128 ? -1.748 -2.663 -8.248 1.00 93.06 128 HIS A N 1
ATOM 1024 C CA . HIS A 1 128 ? -0.304 -2.571 -8.469 1.00 93.06 128 HIS A CA 1
ATOM 1025 C C . HIS A 1 128 ? 0.369 -3.947 -8.638 1.00 93.06 128 HIS A C 1
ATOM 1027 O O . HIS A 1 128 ? 1.289 -4.091 -9.441 1.00 93.06 128 HIS A O 1
ATOM 1033 N N . PHE A 1 129 ? -0.090 -4.964 -7.901 1.00 86.31 129 PHE A N 1
ATOM 1034 C CA . PHE A 1 129 ? 0.554 -6.282 -7.866 1.00 86.31 129 PHE A CA 1
ATOM 1035 C C . PHE A 1 129 ? -0.167 -7.370 -8.678 1.00 86.31 129 PHE A C 1
ATOM 1037 O O . PHE A 1 129 ? 0.467 -8.302 -9.174 1.00 86.31 129 PHE A O 1
ATOM 1044 N N . GLU A 1 130 ? -1.491 -7.283 -8.795 1.00 91.12 130 GLU A N 1
ATOM 1045 C CA . GLU A 1 130 ? -2.338 -8.281 -9.460 1.00 91.12 130 GLU A CA 1
ATOM 1046 C C . GLU A 1 130 ? -3.111 -7.689 -10.655 1.00 91.12 130 GLU A C 1
ATOM 1048 O O . GLU A 1 130 ? -3.778 -8.439 -11.355 1.00 91.12 130 GLU A O 1
ATOM 1053 N N . LEU A 1 131 ? -3.062 -6.376 -10.911 1.00 90.44 131 LEU A N 1
ATOM 1054 C CA . LEU A 1 131 ? -3.896 -5.681 -11.913 1.00 90.44 131 LEU A CA 1
ATOM 1055 C C . LEU A 1 131 ? -5.399 -5.994 -11.788 1.00 90.44 131 LEU A C 1
ATOM 1057 O O . LEU A 1 131 ? -6.131 -5.951 -12.772 1.00 90.44 131 LEU A O 1
ATOM 1061 N N . GLU A 1 132 ? -5.853 -6.353 -10.580 1.00 89.69 132 GLU A N 1
ATOM 1062 C CA . GLU A 1 132 ? -7.213 -6.853 -10.313 1.00 89.69 132 GLU A CA 1
ATOM 1063 C C . GLU A 1 132 ? -7.601 -8.106 -11.132 1.00 89.69 132 GLU A C 1
ATOM 1065 O O . GLU A 1 132 ? -8.772 -8.475 -11.222 1.00 89.69 132 GLU A O 1
ATOM 1070 N N . LEU A 1 133 ? -6.612 -8.814 -11.687 1.00 88.50 133 LEU A N 1
ATOM 1071 C CA . LEU A 1 133 ? -6.801 -10.084 -12.378 1.00 88.50 133 LEU A CA 1
ATOM 1072 C C . LEU A 1 133 ? -6.823 -11.254 -11.381 1.00 88.50 133 LEU A C 1
ATOM 1074 O O . LEU A 1 133 ? -6.132 -11.230 -10.356 1.00 88.50 133 LEU A O 1
ATOM 1078 N N . PRO A 1 134 ? -7.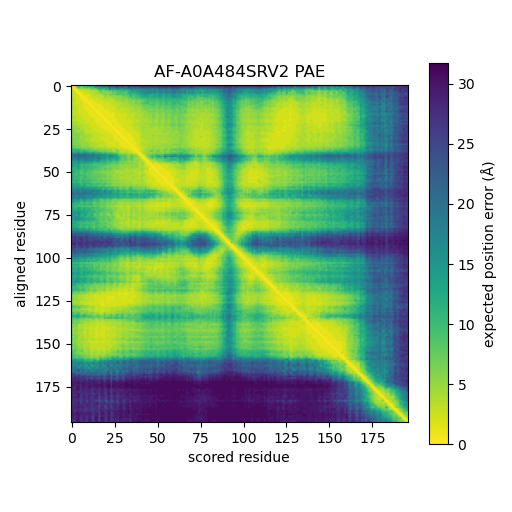566 -12.334 -11.687 1.00 86.81 134 PRO A N 1
ATOM 1079 C CA . PRO A 1 134 ? -7.578 -13.525 -10.854 1.00 86.81 134 PRO A CA 1
ATOM 1080 C C . PRO A 1 134 ? -6.181 -14.145 -10.758 1.00 86.81 134 PRO A C 1
ATOM 1082 O O . PRO A 1 134 ? -5.400 -14.170 -11.718 1.00 86.81 134 PRO A O 1
ATOM 1085 N N . ARG A 1 135 ? -5.871 -14.695 -9.582 1.00 80.75 135 ARG A N 1
ATOM 1086 C CA . ARG A 1 135 ? -4.626 -15.439 -9.379 1.00 80.75 135 ARG A CA 1
ATOM 1087 C C . ARG A 1 135 ? -4.583 -16.646 -10.325 1.00 80.75 135 ARG A C 1
ATOM 1089 O O . ARG A 1 135 ? -5.588 -17.346 -10.428 1.00 80.75 135 ARG A O 1
ATOM 1096 N N . PRO A 1 136 ? -3.437 -16.933 -10.969 1.00 86.88 136 PRO A N 1
ATOM 1097 C CA . PRO A 1 136 ? -2.124 -16.295 -10.803 1.00 86.88 136 PRO A CA 1
ATOM 1098 C C . PRO A 1 136 ? -1.780 -15.223 -11.862 1.00 86.88 136 PRO A C 1
ATOM 1100 O O . PRO A 1 136 ? -0.699 -14.641 -11.793 1.00 86.88 136 PRO A O 1
ATOM 1103 N N . TRP A 1 137 ? -2.654 -14.974 -12.839 1.00 90.00 137 TRP A N 1
ATOM 1104 C CA . TRP A 1 137 ? -2.339 -14.267 -14.090 1.00 90.00 137 TRP A CA 1
ATOM 1105 C C . TRP A 1 137 ? -1.810 -12.849 -13.899 1.00 90.00 137 TRP A C 1
ATOM 1107 O O . TRP A 1 137 ? -0.781 -12.496 -14.474 1.00 90.00 137 TRP A O 1
ATOM 1117 N N . GLY A 1 138 ? -2.465 -12.067 -13.041 1.00 88.19 138 GLY A N 1
ATOM 1118 C CA . GLY A 1 138 ? -2.046 -10.699 -12.745 1.00 88.19 138 GLY A CA 1
ATOM 1119 C C . GLY A 1 138 ? -0.615 -10.605 -12.234 1.00 88.19 138 GLY A C 1
ATOM 1120 O O . GLY A 1 138 ? 0.161 -9.757 -12.666 1.00 88.19 138 GLY A O 1
ATOM 1121 N N . ARG A 1 139 ? -0.234 -11.556 -11.377 1.00 89.75 139 ARG A N 1
ATOM 1122 C CA . ARG A 1 139 ? 1.101 -11.603 -10.785 1.00 89.75 139 ARG A CA 1
ATOM 1123 C C . ARG A 1 139 ? 2.172 -11.972 -11.807 1.00 89.75 139 ARG A C 1
ATOM 1125 O O . ARG A 1 139 ? 3.247 -11.387 -11.792 1.00 89.75 139 ARG A O 1
ATOM 1132 N N . TRP A 1 140 ? 1.876 -12.903 -12.714 1.00 93.00 140 TRP A N 1
ATOM 1133 C CA . TRP A 1 140 ? 2.780 -13.222 -13.822 1.00 93.00 140 TRP A CA 1
ATOM 1134 C C . TRP A 1 140 ? 3.008 -12.013 -14.726 1.00 93.00 140 TRP A C 1
ATOM 1136 O O . TRP A 1 140 ? 4.155 -11.706 -15.045 1.00 93.00 140 TRP A O 1
ATOM 1146 N N . LEU A 1 141 ? 1.937 -11.298 -15.082 1.00 90.75 141 LEU A N 1
ATOM 1147 C CA . LEU A 1 141 ? 2.032 -10.098 -15.910 1.00 90.75 141 LEU A CA 1
ATOM 1148 C C . LEU A 1 141 ? 2.880 -9.015 -15.230 1.00 90.75 141 LEU A C 1
ATOM 1150 O O . LEU A 1 141 ? 3.791 -8.477 -15.857 1.00 90.75 141 LEU A O 1
ATOM 1154 N N . ALA A 1 142 ? 2.641 -8.760 -13.941 1.00 91.06 142 ALA A N 1
ATOM 1155 C CA . ALA A 1 142 ? 3.422 -7.816 -13.147 1.00 91.06 142 ALA A CA 1
ATOM 1156 C C . ALA A 1 142 ? 4.912 -8.198 -13.081 1.00 91.06 142 ALA A C 1
ATOM 1158 O O . ALA A 1 142 ? 5.778 -7.344 -13.270 1.00 91.06 142 ALA A O 1
ATOM 1159 N N . CYS A 1 143 ? 5.233 -9.481 -12.870 1.00 91.94 143 CYS A N 1
ATOM 1160 C CA . CYS A 1 143 ? 6.618 -9.961 -12.845 1.00 91.94 143 CYS A CA 1
ATOM 1161 C C . CYS A 1 143 ? 7.319 -9.801 -14.200 1.00 91.94 143 CYS A C 1
ATOM 1163 O O . CYS A 1 143 ? 8.467 -9.357 -14.249 1.00 91.94 143 CYS A O 1
ATOM 1165 N N . ILE A 1 144 ? 6.638 -10.141 -15.296 1.00 92.81 144 ILE A N 1
ATOM 1166 C CA . ILE A 1 144 ? 7.180 -9.997 -16.652 1.00 92.81 144 ILE A CA 1
ATOM 1167 C C . ILE A 1 144 ? 7.418 -8.516 -16.963 1.00 92.81 144 ILE A C 1
ATOM 1169 O O . ILE A 1 144 ? 8.513 -8.150 -17.392 1.00 92.81 144 ILE A O 1
ATOM 1173 N N . ALA A 1 145 ? 6.434 -7.656 -16.687 1.00 91.19 145 ALA A N 1
ATOM 1174 C CA . ALA A 1 145 ? 6.565 -6.214 -16.863 1.00 91.19 145 ALA A CA 1
ATOM 1175 C C . ALA A 1 145 ? 7.728 -5.647 -16.029 1.00 91.19 145 ALA A C 1
ATOM 1177 O O . ALA A 1 145 ? 8.549 -4.892 -16.549 1.00 91.19 145 ALA A O 1
ATOM 1178 N N . GLY A 1 146 ? 7.866 -6.082 -14.772 1.00 91.19 146 GLY A N 1
ATOM 1179 C CA . GLY A 1 146 ? 8.983 -5.713 -13.902 1.00 91.19 146 GLY A CA 1
ATOM 1180 C C . GLY A 1 146 ? 10.350 -6.143 -14.446 1.00 91.19 146 GLY A C 1
ATOM 1181 O O . GLY A 1 146 ? 11.299 -5.362 -14.392 1.00 91.19 146 GLY A O 1
ATOM 1182 N N . MET A 1 147 ? 10.457 -7.340 -15.032 1.00 94.06 147 MET A N 1
ATOM 1183 C CA . MET A 1 147 ? 11.698 -7.804 -15.665 1.00 94.06 147 MET A CA 1
ATOM 1184 C C . MET A 1 147 ? 12.073 -6.938 -16.873 1.00 94.06 147 MET A C 1
ATOM 1186 O O . MET A 1 147 ? 13.222 -6.514 -17.000 1.00 94.06 147 MET A O 1
ATOM 1190 N N . PHE A 1 148 ? 11.106 -6.614 -17.735 1.00 90.25 148 PHE A N 1
ATOM 1191 C CA . PHE A 1 148 ? 11.343 -5.703 -18.857 1.00 90.25 148 PHE A CA 1
ATOM 1192 C C . PHE A 1 148 ? 11.744 -4.306 -18.390 1.00 90.25 148 PHE A C 1
ATOM 1194 O O . PHE A 1 148 ? 12.662 -3.720 -18.960 1.00 90.25 148 PHE A O 1
ATOM 1201 N N . MET A 1 149 ? 11.109 -3.795 -17.334 1.00 90.81 149 MET A N 1
ATOM 1202 C CA . MET A 1 149 ? 11.481 -2.515 -16.738 1.00 90.81 149 MET A CA 1
ATOM 1203 C C . MET A 1 149 ? 12.916 -2.543 -16.203 1.00 90.81 149 MET A C 1
ATOM 1205 O O . MET A 1 149 ? 13.670 -1.605 -16.439 1.00 90.81 149 MET A O 1
ATOM 1209 N N . LEU A 1 150 ? 13.330 -3.626 -15.540 1.00 93.06 150 LEU A N 1
ATOM 1210 C CA . LEU A 1 150 ? 14.703 -3.784 -15.061 1.00 93.06 150 LEU A CA 1
ATOM 1211 C C . LEU A 1 150 ? 15.709 -3.746 -16.219 1.00 93.06 150 LEU A C 1
ATOM 1213 O O . LEU A 1 150 ? 16.686 -3.001 -16.160 1.00 93.06 150 LEU A O 1
ATOM 1217 N N . VAL A 1 151 ? 15.449 -4.503 -17.288 1.00 92.19 151 VAL A N 1
ATOM 1218 C CA . VAL A 1 151 ? 16.290 -4.495 -18.494 1.00 92.19 151 VAL A CA 1
ATOM 1219 C C . VAL A 1 151 ? 16.325 -3.101 -19.123 1.00 92.19 151 VAL A C 1
ATOM 1221 O O . VAL A 1 151 ? 17.401 -2.628 -19.486 1.00 92.19 151 VAL A O 1
ATOM 1224 N N . ALA A 1 152 ? 15.184 -2.412 -19.200 1.00 87.38 152 ALA A N 1
ATOM 1225 C CA . ALA A 1 152 ? 15.094 -1.055 -19.731 1.00 87.38 152 ALA A CA 1
ATOM 1226 C C . ALA A 1 152 ? 15.882 -0.043 -18.885 1.00 87.38 152 ALA A C 1
ATOM 1228 O O . ALA A 1 152 ? 16.583 0.795 -19.449 1.00 87.38 152 ALA A O 1
ATOM 1229 N N . ILE A 1 153 ? 15.837 -0.145 -17.552 1.00 87.12 153 ILE A N 1
ATOM 1230 C CA . ILE A 1 153 ? 16.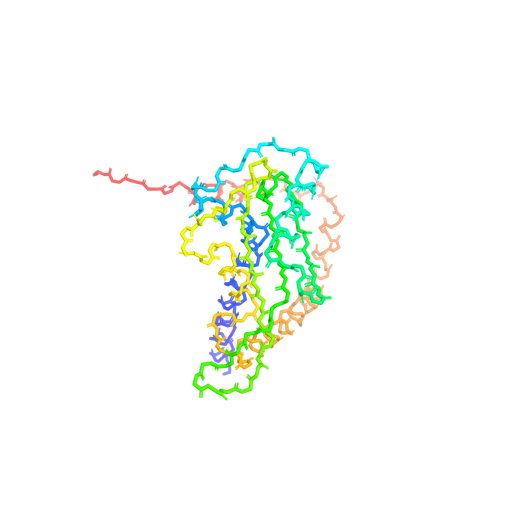629 0.698 -16.644 1.00 87.12 153 ILE A CA 1
ATOM 1231 C C . ILE A 1 153 ? 18.123 0.428 -16.836 1.00 87.12 153 ILE A C 1
ATOM 1233 O O . ILE A 1 153 ? 18.884 1.373 -17.034 1.00 87.12 153 ILE A O 1
ATOM 1237 N N . ILE A 1 154 ? 18.553 -0.839 -16.818 1.00 91.69 154 ILE A N 1
ATOM 1238 C CA . ILE A 1 154 ? 19.969 -1.205 -16.993 1.00 91.69 154 ILE A CA 1
ATOM 1239 C C . ILE A 1 154 ? 20.474 -0.721 -18.355 1.00 91.69 154 ILE A C 1
ATOM 1241 O O . ILE A 1 154 ? 21.511 -0.060 -18.433 1.00 91.69 154 ILE A O 1
ATOM 1245 N N . SER A 1 155 ? 19.718 -0.991 -19.421 1.00 87.50 155 SER A N 1
ATOM 1246 C CA . SER A 1 155 ? 20.038 -0.516 -20.767 1.00 87.50 155 SER A CA 1
ATOM 1247 C C . SER A 1 155 ? 20.099 1.009 -20.812 1.00 87.50 155 SER A C 1
ATOM 1249 O O . SER A 1 155 ? 21.055 1.560 -21.347 1.00 87.50 155 SER A O 1
ATOM 1251 N N . GLY A 1 156 ? 19.123 1.700 -20.219 1.00 83.50 156 GLY A N 1
ATOM 1252 C CA . GLY A 1 156 ? 19.076 3.158 -20.166 1.00 83.50 156 GLY A CA 1
ATOM 1253 C C . GLY A 1 156 ? 20.290 3.755 -19.457 1.00 83.50 156 GLY A C 1
ATOM 1254 O O . GLY A 1 156 ? 20.901 4.685 -19.978 1.00 83.50 156 GLY A O 1
ATOM 1255 N N . VAL A 1 157 ? 20.703 3.185 -18.322 1.00 85.69 157 VAL A N 1
ATOM 1256 C CA . VAL A 1 157 ? 21.901 3.615 -17.581 1.00 85.69 157 VAL A CA 1
ATOM 1257 C C . VAL A 1 157 ? 23.178 3.385 -18.392 1.00 85.69 157 VAL A C 1
ATOM 1259 O O . VAL A 1 157 ? 24.050 4.253 -18.405 1.00 85.69 157 VAL A O 1
ATOM 1262 N N . ILE A 1 158 ? 23.298 2.256 -19.099 1.00 86.62 158 ILE A N 1
ATOM 1263 C CA . ILE A 1 158 ? 24.466 1.965 -19.946 1.00 86.62 158 ILE A CA 1
ATOM 1264 C C . ILE A 1 158 ? 24.522 2.930 -21.139 1.00 86.62 158 ILE A C 1
ATOM 1266 O O . ILE A 1 158 ? 25.558 3.555 -21.376 1.00 86.62 158 ILE A O 1
ATOM 1270 N N . THR A 1 159 ? 23.413 3.095 -21.864 1.00 84.25 159 THR A N 1
ATOM 1271 C CA . THR A 1 159 ? 23.330 3.955 -23.054 1.00 84.25 159 THR A CA 1
ATOM 1272 C C . THR A 1 159 ? 23.497 5.433 -22.700 1.00 84.25 159 THR A C 1
ATOM 1274 O O . THR A 1 159 ? 24.208 6.162 -23.390 1.00 84.25 159 THR A O 1
ATOM 1277 N N . HIS A 1 160 ? 22.903 5.877 -21.591 1.00 77.62 160 HIS A N 1
ATOM 1278 C CA . HIS A 1 160 ? 22.954 7.265 -21.129 1.00 77.62 160 HIS A CA 1
ATOM 1279 C C . HIS A 1 160 ? 23.966 7.490 -19.996 1.00 77.62 160 HIS A C 1
ATOM 1281 O O . HIS A 1 160 ? 23.856 8.473 -19.259 1.00 77.62 160 HIS A O 1
ATOM 1287 N N . LYS A 1 161 ? 25.008 6.650 -19.887 1.00 74.69 161 LYS A N 1
ATOM 1288 C CA . LYS A 1 161 ? 26.067 6.763 -18.862 1.00 74.69 161 LYS A CA 1
ATOM 1289 C C . LYS A 1 161 ? 26.660 8.172 -18.776 1.00 74.69 161 LYS A C 1
ATOM 1291 O O . LYS A 1 161 ? 26.970 8.655 -17.687 1.00 74.69 161 LYS A O 1
ATOM 1296 N N . LYS A 1 162 ? 26.794 8.848 -19.922 1.00 63.38 162 LYS A N 1
ATOM 1297 C CA . LYS A 1 162 ? 27.316 10.216 -19.996 1.00 63.38 162 LYS A CA 1
ATOM 1298 C C . LYS A 1 162 ? 26.370 11.233 -19.349 1.00 63.38 162 LYS A C 1
ATOM 1300 O O . LYS A 1 162 ? 26.835 12.033 -18.557 1.00 63.38 162 LYS A O 1
ATOM 1305 N N . ILE A 1 163 ? 25.057 11.120 -19.577 1.00 65.38 163 ILE A N 1
ATOM 1306 C CA . ILE A 1 163 ? 24.047 11.973 -18.927 1.00 65.38 163 ILE A CA 1
ATOM 1307 C C . ILE A 1 163 ? 24.044 11.734 -17.417 1.00 65.38 163 ILE A C 1
ATOM 1309 O O . ILE A 1 163 ? 24.022 12.698 -16.672 1.00 65.38 163 ILE A O 1
ATOM 1313 N N . PHE A 1 164 ? 24.133 10.485 -16.948 1.00 60.22 164 PHE A N 1
ATOM 1314 C CA . PHE A 1 164 ? 24.214 10.202 -15.507 1.00 60.22 164 PHE A CA 1
ATOM 1315 C C . PHE A 1 164 ? 25.477 10.787 -14.865 1.00 60.22 164 PHE A C 1
ATOM 1317 O O . PHE A 1 164 ? 25.403 11.389 -13.797 1.00 60.22 164 PHE A O 1
ATOM 1324 N N . THR A 1 165 ? 26.625 10.662 -15.534 1.00 60.47 165 THR A N 1
ATOM 1325 C CA . THR A 1 165 ? 27.884 11.253 -15.054 1.00 60.47 165 THR A CA 1
ATOM 1326 C C . THR A 1 165 ? 27.790 12.781 -15.046 1.00 60.47 165 THR A C 1
ATOM 1328 O O . THR A 1 165 ? 28.157 13.410 -14.059 1.00 60.47 165 THR A O 1
ATOM 1331 N N . ASP A 1 166 ? 27.220 13.381 -16.092 1.00 59.06 166 ASP A N 1
ATOM 1332 C CA . ASP A 1 166 ? 27.054 14.831 -16.225 1.00 59.06 166 ASP A CA 1
ATOM 1333 C C . ASP A 1 166 ? 25.941 15.394 -15.308 1.00 59.06 166 ASP A C 1
ATOM 1335 O O . ASP A 1 166 ? 26.009 16.554 -14.921 1.00 59.06 166 ASP A O 1
ATOM 1339 N N . PHE A 1 167 ? 24.946 14.595 -14.904 1.00 59.41 167 PHE A N 1
ATOM 1340 C CA . PHE A 1 167 ? 23.865 15.004 -13.991 1.00 59.41 167 PHE A CA 1
ATOM 1341 C C . PHE A 1 167 ? 24.330 15.034 -12.529 1.00 59.41 167 PHE A C 1
ATOM 1343 O O . PHE A 1 167 ? 24.005 15.967 -11.798 1.00 59.41 167 PHE A O 1
ATOM 1350 N N . PHE A 1 168 ? 25.146 14.056 -12.111 1.00 57.38 168 PHE A N 1
ATOM 1351 C CA . PHE A 1 168 ? 25.842 14.113 -10.817 1.00 57.38 168 PHE A CA 1
ATOM 1352 C C . PHE A 1 168 ? 26.995 15.127 -10.817 1.00 57.38 168 PHE A C 1
ATOM 1354 O O . PHE A 1 168 ? 27.378 15.626 -9.760 1.00 57.38 168 PHE A O 1
ATOM 1361 N N . THR A 1 169 ? 27.516 15.486 -11.992 1.00 52.38 169 THR A N 1
ATOM 1362 C CA . THR A 1 169 ? 28.487 16.573 -12.146 1.00 52.38 169 THR A CA 1
ATOM 1363 C C . THR A 1 169 ? 27.745 17.874 -12.432 1.00 52.38 169 THR A C 1
ATOM 1365 O O . THR A 1 169 ? 27.755 18.372 -13.554 1.00 52.38 169 THR A O 1
ATOM 1368 N N . PHE A 1 170 ? 27.085 18.436 -11.416 1.00 45.81 170 PHE A N 1
ATOM 1369 C CA . PHE A 1 170 ? 26.402 19.727 -11.521 1.00 45.81 170 PHE A CA 1
ATOM 1370 C C . PHE A 1 170 ? 27.357 20.774 -12.128 1.00 45.81 170 PHE A C 1
ATOM 1372 O O . PHE A 1 170 ? 28.306 21.219 -11.479 1.00 45.81 170 PHE A O 1
ATOM 1379 N N . ARG A 1 171 ? 27.158 21.132 -13.405 1.00 55.78 171 ARG A N 1
ATOM 1380 C CA . ARG A 1 171 ? 28.051 22.030 -14.155 1.00 55.78 171 ARG A CA 1
ATOM 1381 C C . ARG A 1 171 ? 27.312 23.327 -14.501 1.00 55.78 171 ARG A C 1
ATOM 1383 O O . ARG A 1 171 ? 26.838 23.479 -15.625 1.00 55.78 171 ARG A O 1
ATOM 1390 N N . PRO A 1 172 ? 27.233 24.300 -13.575 1.00 53.81 172 PRO A N 1
ATOM 1391 C CA . PRO A 1 172 ? 26.456 25.531 -13.753 1.00 53.81 172 PRO A CA 1
ATOM 1392 C C . PRO A 1 172 ? 27.056 26.527 -14.768 1.00 53.81 172 PRO A C 1
ATOM 1394 O O . PRO A 1 172 ? 26.604 27.662 -14.856 1.00 53.81 172 PRO A O 1
ATOM 1397 N N . ALA A 1 173 ? 28.078 26.151 -15.544 1.00 54.47 173 ALA A N 1
ATOM 1398 C CA . ALA A 1 173 ? 28.910 27.129 -16.241 1.00 54.47 173 ALA A CA 1
ATOM 1399 C C . ALA A 1 173 ? 28.549 27.418 -17.709 1.00 54.47 173 ALA A C 1
ATOM 1401 O O . ALA A 1 173 ? 29.088 28.383 -18.241 1.00 54.47 173 ALA A O 1
ATOM 1402 N N . LYS A 1 174 ? 27.690 26.648 -18.403 1.00 46.59 174 LYS A N 1
ATOM 1403 C CA . LYS A 1 174 ? 27.346 26.941 -19.818 1.00 46.59 174 LYS A CA 1
ATOM 1404 C C . LYS A 1 174 ? 25.948 26.441 -20.208 1.00 46.59 174 LYS A C 1
ATOM 1406 O O . LYS A 1 174 ? 25.824 25.359 -20.768 1.00 46.59 174 LYS A O 1
ATOM 1411 N N . GLY A 1 175 ? 24.902 27.235 -19.953 1.00 53.00 175 GLY A N 1
ATOM 1412 C CA . GLY A 1 175 ? 23.571 26.950 -20.521 1.00 53.00 175 GLY A CA 1
ATOM 1413 C C . GLY A 1 175 ? 22.333 27.576 -19.866 1.00 53.00 175 GLY A C 1
ATOM 1414 O O . GLY A 1 175 ? 21.228 27.165 -20.208 1.00 53.00 175 GLY A O 1
ATOM 1415 N N . GLY A 1 176 ? 22.474 28.553 -18.960 1.00 58.66 176 GLY A N 1
ATOM 1416 C CA . GLY A 1 176 ? 21.359 29.101 -18.164 1.00 58.66 176 GLY A CA 1
ATOM 1417 C C . GLY A 1 176 ? 20.182 29.703 -18.948 1.00 58.66 176 GLY A C 1
ATOM 1418 O O . GLY A 1 176 ? 19.083 29.785 -18.417 1.00 58.66 176 GLY A O 1
ATOM 1419 N N . GLN A 1 177 ? 20.362 30.067 -20.222 1.00 52.56 177 GLN A N 1
ATOM 1420 C CA . GLN A 1 177 ? 19.317 30.741 -21.001 1.00 52.56 177 GLN A CA 1
ATOM 1421 C C . GLN A 1 177 ? 18.377 29.784 -21.758 1.00 52.56 177 GLN A C 1
ATOM 1423 O O . GLN A 1 177 ? 17.225 30.132 -21.986 1.00 52.56 177 GLN A O 1
ATOM 1428 N N . ARG A 1 178 ? 18.815 28.560 -22.103 1.00 52.16 178 ARG A N 1
ATOM 1429 C CA . ARG A 1 178 ? 17.947 27.547 -22.750 1.00 52.16 178 ARG A CA 1
ATOM 1430 C C . ARG A 1 178 ? 17.175 26.695 -21.738 1.00 52.16 178 ARG A C 1
ATOM 1432 O O . ARG A 1 178 ? 16.016 26.395 -21.979 1.00 52.16 178 ARG A O 1
ATOM 1439 N N . ALA A 1 179 ? 17.758 26.420 -20.569 1.00 53.91 179 ALA A N 1
ATOM 1440 C CA . ALA A 1 179 ? 17.080 25.695 -19.490 1.00 53.91 179 ALA A CA 1
ATOM 1441 C C . ALA A 1 179 ? 15.890 26.473 -18.886 1.00 53.91 179 ALA A C 1
ATOM 1443 O O . ALA A 1 179 ? 14.899 25.874 -18.481 1.00 53.91 179 ALA A O 1
ATOM 1444 N N . TRP A 1 180 ? 15.957 27.809 -18.862 1.00 54.44 180 TRP A N 1
ATOM 1445 C CA . TRP A 1 180 ? 14.850 28.654 -18.399 1.00 54.44 180 TRP A CA 1
ATOM 1446 C C . TRP A 1 180 ? 13.732 28.784 -19.447 1.00 54.44 180 TRP A C 1
ATOM 1448 O O . TRP A 1 180 ? 12.552 28.825 -19.106 1.00 54.44 180 TRP A O 1
ATOM 1458 N N . MET A 1 181 ? 14.095 28.767 -20.734 1.00 55.97 181 MET A N 1
ATOM 1459 C CA . MET A 1 181 ? 13.141 28.841 -21.844 1.00 55.97 181 MET A CA 1
ATOM 1460 C C . MET A 1 181 ? 12.329 27.542 -21.989 1.00 55.97 181 MET A C 1
ATOM 1462 O O . MET A 1 181 ? 11.119 27.597 -22.204 1.00 55.97 181 MET A O 1
ATOM 1466 N N . ASP A 1 182 ? 12.956 26.382 -21.759 1.00 56.22 182 ASP A N 1
ATOM 1467 C CA . ASP A 1 182 ? 12.256 25.090 -21.710 1.00 56.22 182 ASP A CA 1
ATOM 1468 C C . ASP A 1 182 ? 11.375 24.949 -20.452 1.00 56.22 182 ASP A C 1
ATOM 1470 O O . ASP A 1 182 ? 10.295 24.359 -20.515 1.00 56.22 182 ASP A O 1
ATOM 1474 N N . GLY A 1 183 ? 11.760 25.575 -19.331 1.00 55.16 183 GLY A N 1
ATOM 1475 C CA . GLY A 1 183 ? 10.911 25.685 -18.138 1.00 55.16 183 GLY A CA 1
ATOM 1476 C C . GLY A 1 183 ? 9.642 26.518 -18.371 1.00 55.16 183 GLY A C 1
ATOM 1477 O O . GLY A 1 183 ? 8.557 26.128 -17.939 1.00 55.16 183 GLY A O 1
ATOM 1478 N N . HIS A 1 184 ? 9.745 27.626 -19.115 1.00 57.84 184 HIS A N 1
ATOM 1479 C CA . HIS A 1 184 ? 8.593 28.465 -19.473 1.00 57.84 184 HIS A CA 1
ATOM 1480 C C . HIS A 1 184 ? 7.630 27.796 -20.471 1.00 57.84 184 HIS A C 1
ATOM 1482 O O . HIS A 1 184 ? 6.411 27.953 -20.347 1.00 57.84 184 HIS A O 1
ATOM 1488 N N . ASN A 1 185 ? 8.145 26.997 -21.411 1.00 55.03 185 ASN A N 1
ATOM 1489 C CA . ASN A 1 185 ? 7.309 26.200 -22.317 1.00 55.03 185 ASN A CA 1
ATOM 1490 C C . ASN A 1 185 ? 6.568 25.074 -21.577 1.00 55.03 185 ASN A C 1
ATOM 1492 O O . ASN A 1 185 ? 5.406 24.804 -21.877 1.00 55.03 185 ASN A O 1
ATOM 1496 N N . ALA A 1 186 ? 7.196 24.468 -20.565 1.00 52.47 186 ALA A N 1
ATOM 1497 C CA . ALA A 1 186 ? 6.550 23.470 -19.718 1.00 52.47 186 ALA A CA 1
ATOM 1498 C C . ALA A 1 186 ? 5.442 24.074 -18.836 1.00 52.47 186 ALA A C 1
ATOM 1500 O O . ALA A 1 186 ? 4.414 23.435 -18.664 1.00 52.47 186 ALA A O 1
ATOM 1501 N N . LEU A 1 187 ? 5.596 25.307 -18.335 1.00 55.06 187 LEU A N 1
ATOM 1502 C CA . LEU A 1 187 ? 4.564 26.015 -17.555 1.00 55.06 187 LEU A CA 1
ATOM 1503 C C . LEU A 1 187 ? 3.358 26.463 -18.399 1.00 55.06 187 LEU A C 1
ATOM 1505 O O . LEU A 1 187 ? 2.231 26.461 -17.908 1.00 55.06 187 LEU A O 1
ATOM 1509 N N . SER A 1 188 ? 3.572 26.789 -19.676 1.00 54.19 188 SER A N 1
ATOM 1510 C CA . SER A 1 188 ? 2.507 27.261 -20.577 1.00 54.19 188 SER A CA 1
ATOM 1511 C C . SER A 1 188 ? 1.498 26.164 -20.955 1.00 54.19 188 SER A C 1
ATOM 1513 O O . SER A 1 188 ? 0.360 26.469 -21.296 1.00 54.19 188 SER A O 1
ATOM 1515 N N . GLY A 1 189 ? 1.875 24.883 -20.845 1.00 46.31 189 GLY A N 1
ATOM 1516 C CA . GLY A 1 189 ? 0.987 23.741 -21.110 1.00 46.31 189 GLY A CA 1
ATOM 1517 C C . GLY A 1 189 ? 0.043 23.359 -19.960 1.00 46.31 189 GLY A C 1
ATOM 1518 O O . GLY A 1 189 ? -0.867 22.563 -20.176 1.00 46.31 189 GLY A O 1
ATOM 1519 N N . TRP A 1 190 ? 0.227 23.919 -18.756 1.00 47.28 190 TRP A N 1
ATOM 1520 C CA . TRP A 1 190 ? -0.629 23.647 -17.584 1.00 47.28 190 TRP A CA 1
ATOM 1521 C C . TRP A 1 190 ? -1.752 24.676 -17.385 1.00 47.28 190 TRP A C 1
ATOM 1523 O O . TRP A 1 190 ? -2.565 24.520 -16.478 1.00 47.28 190 TRP A O 1
ATOM 1533 N N . ALA A 1 191 ? -1.853 25.690 -18.247 1.00 40.34 191 ALA A N 1
ATOM 1534 C CA . ALA A 1 191 ? -2.974 26.627 -18.271 1.00 40.34 191 ALA A CA 1
ATOM 1535 C C . ALA A 1 191 ? -4.021 26.201 -19.318 1.00 40.34 191 ALA A C 1
ATOM 1537 O O . ALA A 1 191 ? -4.215 26.842 -20.345 1.00 40.34 191 ALA A O 1
ATOM 1538 N N . CYS A 1 192 ? -4.694 25.082 -19.070 1.00 46.03 192 CYS A N 1
ATOM 1539 C CA . CYS A 1 192 ? -6.000 24.779 -19.670 1.00 46.03 192 CYS A CA 1
ATOM 1540 C C . CYS A 1 192 ? -7.075 25.119 -18.606 1.00 46.03 192 CYS A C 1
ATOM 1542 O O . CYS A 1 192 ? -6.720 25.134 -17.427 1.00 46.03 192 CYS A O 1
ATOM 1544 N N . PRO A 1 193 ? -8.397 25.151 -18.858 1.00 60.12 193 PRO A N 1
ATOM 1545 C CA . PRO A 1 193 ? -9.260 25.740 -19.901 1.00 60.12 193 PRO A CA 1
ATOM 1546 C C . PRO A 1 193 ? -10.442 26.560 -19.280 1.00 60.12 193 PRO A C 1
ATOM 1548 O O . PRO A 1 193 ? -10.676 26.503 -18.077 1.00 60.12 193 PRO A O 1
ATOM 1551 N N . SER A 1 194 ? -11.238 27.293 -20.074 1.00 38.78 194 SER A N 1
ATOM 1552 C CA . SER A 1 194 ? -12.711 27.522 -19.921 1.00 38.78 194 SER A CA 1
ATOM 1553 C C . SER A 1 194 ? -13.169 28.589 -20.935 1.00 38.78 194 SER A C 1
ATOM 1555 O O . SER A 1 194 ? -12.538 29.627 -21.064 1.00 38.78 194 SER A O 1
ATOM 1557 N N . ILE A 1 195 ? -14.051 28.252 -21.883 1.00 37.50 195 ILE A N 1
ATOM 1558 C CA . ILE A 1 195 ? -15.521 28.419 -21.828 1.00 37.50 195 ILE A CA 1
ATOM 1559 C C . ILE A 1 195 ? -15.944 29.894 -21.727 1.00 37.50 195 ILE A C 1
ATOM 1561 O O . ILE A 1 195 ? -15.982 30.460 -20.637 1.00 37.50 195 ILE A O 1
ATOM 1565 N N . SER A 1 196 ? -16.317 30.469 -22.876 1.00 38.84 196 SER A N 1
ATOM 1566 C CA . SER A 1 196 ? -17.526 31.272 -23.159 1.00 38.84 196 SER A CA 1
ATOM 1567 C C . SER A 1 196 ? -17.617 31.480 -24.668 1.00 38.84 196 SER A C 1
ATOM 1569 O O . SER A 1 196 ? -16.590 31.902 -25.243 1.00 38.84 196 SER A O 1
#

Mean predicted aligned error: 12.77 Å

Solvent-accessible surface area (backbone atoms only — not comparable to full-atom values): 11143 Å² total; per-residue (Å²): 120,65,66,65,53,53,53,51,50,50,55,52,47,52,52,50,48,54,30,53,52,25,46,61,51,29,78,43,20,58,57,43,27,45,69,73,30,72,84,70,72,42,57,94,57,54,64,68,51,28,48,55,31,50,51,53,53,35,61,75,76,43,66,88,33,93,46,76,46,78,44,72,49,45,97,72,45,45,45,23,34,42,36,35,41,42,80,39,73,27,83,92,80,41,73,71,38,85,40,78,48,76,47,42,23,31,19,79,80,50,48,76,55,82,67,77,94,69,60,47,18,57,47,32,46,42,34,36,50,20,64,76,42,66,88,64,57,20,43,53,52,43,51,53,51,49,51,52,48,50,52,49,50,54,50,46,51,64,76,40,41,63,56,56,54,50,62,76,45,79,69,92,82,80,58,77,72,60,62,53,52,55,51,52,58,60,57,62,71,70,73,73,89,83,92,132

pLDDT: mean 79.8, std 14.84, range [37.5, 95.56]

Secondary structure (DSSP, 8-state):
-HHHHHHHHHHHHHHHHHHHHHHHHHTTHHHHHHHH-TT--PPP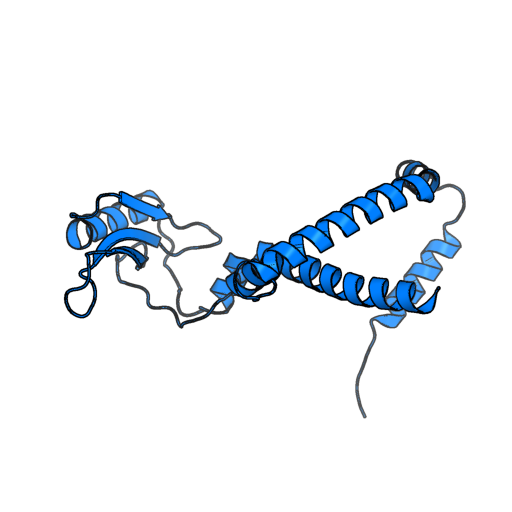--HHHHHHHHHHHHHHHSTT-S-EEEE---SS--SEEEEEEEEEEEGGGEEEEEEEEEEEE-TTT--BPPPP---TTHHHHHHHHHTTPPTTHHHHHHHHHHHHHHHHHHHHHHHTHHHHHHHHS--TTS-HHHHHHHHHHHHHTT------

Foldseek 3Di:
DVPVVVVVCVVLVVLVVLLVVLVVLLVCQLVQQCVLFVLPPADQDDQVLLVVLQVVVCVVPPVVFPDKDWDGADPSRNWTKIKTWDQDQPPPRDHTDTDIDIFTARSNPRDTRDTPDDCGSVVSVCCSQQVPPPPPVSNVSNVVSVVVVVVVVVVCCVVCVVVVVVVVVPDPDPDPPVVVVVVVVVVVVPDDDDDD